Protein AF-A0A7X8XRN7-F1 (afdb_monomer_lite)

pLDDT: mean 72.35, std 16.54, range [42.22, 96.31]

Secondary structure (DSSP, 8-state):
--HHHHHHHHHHHHHHHHHHHHHHHHHHHHHHHHHHHHHHHHHHHHHHHHHHHHHHHHHHHTTTPPSEEEEEETHHHHHHHGGGTPPTT--SB-TTS-EEEEEEEE-SS-EEEEEEEES----HHHHHHHHHHH-TTEEEE-TTSEEEETTS-EEEGGGGTPPP-TT-EEEE----TT---------S-GGGG--SS----TT----S-S----SS---SSEEEEEEEE----SS----B--SEEEEEEEEE--TTS---EEE-SSEEEEEEEEEEEEEE-SSSEEEEEEEEEEEEEEE-TTTEEEEEEEEEEE-S-B-

Sequence (319 aa):
MQSESRGNFLLQALLAVALVMIFMPFLAQKLSSRKNDYSLNAIAQQTNSAVRAAREFIRVSKDNLAYGQQNIAGEDFSDLLEPFGLPLGFIPQTIIGQKISLLTVKNESEILSLIILHNGDLSEVKRRELISRIGPNAATSDKDGVLQGVGGWNKNLKDYGIKPDISAIYVLVSTNDDFSELVRRKTNDPDRSKFYTDLNMGNFSIKNITSLVSKNADLNNGNFNTLSIVGSSDNRRFKNKINYLTSDRAVFQSNNGDNPLNIYRGNLKTNSLSGRYLFKYGLPGYVYVNTALINSLSMSVGRTGFYGMYDWNVHSDVI

Foldseek 3Di:
DPVVVVVVVVVVVVVVVVVCVVCVVVVVVVVVVVVLVVQLLQVLVLVLLLLQLVLQLCLVCVVVDDAAKDKQWFPRSCVSSVVSRRDPPRGQAGPQGWGWIWIWHDDPPDIWIKIKTDDGPDDPVSVVVSLVSNHQQKFAQDPQQWTQGNVRDIDRVVVRVHDHDRRMIIGTNDNDPPDDDPDPDPDPDPVSNDDPDDPDPPPDDDPDDPDDDDPDDDDPEDEEQEDEDEDDDPPDADEDADADYEYQEYEYAYPVLPHEDEHADHEAAYAEYEGAEYEYHYAAYEYHYAEYDYAEYEYDPDRYYYHYHDYYDHNDDYD

Radius of gyration: 32.82 Å; chains: 1; bounding box: 71×85×70 Å

Structure (mmCIF, N/CA/C/O backbone):
data_AF-A0A7X8XRN7-F1
#
_entry.id   AF-A0A7X8XRN7-F1
#
loop_
_atom_site.group_PDB
_atom_site.id
_atom_site.type_symbol
_atom_site.label_atom_id
_atom_site.label_alt_id
_atom_site.label_comp_id
_atom_site.label_asym_id
_atom_site.label_entity_id
_atom_site.label_seq_id
_atom_site.pdbx_PDB_ins_code
_atom_site.Cartn_x
_atom_site.Cartn_y
_atom_site.Cartn_z
_atom_site.occupancy
_atom_site.B_iso_or_equiv
_atom_site.auth_seq_id
_atom_site.auth_comp_id
_atom_site.auth_asym_id
_atom_site.auth_atom_id
_atom_site.pdbx_PDB_model_num
ATOM 1 N N . MET A 1 1 ? 52.893 13.375 -47.084 1.00 47.47 1 MET A N 1
ATOM 2 C CA . MET A 1 1 ? 52.239 12.331 -46.258 1.00 47.47 1 MET A CA 1
ATOM 3 C C . MET A 1 1 ? 51.767 12.789 -44.864 1.00 47.47 1 MET A C 1
ATOM 5 O O . MET A 1 1 ? 51.186 11.978 -44.164 1.00 47.47 1 MET A O 1
ATOM 9 N N . GLN A 1 2 ? 51.922 14.059 -44.442 1.00 48.88 2 GLN A N 1
ATOM 10 C CA . GLN A 1 2 ? 51.396 14.539 -43.140 1.00 48.88 2 GLN A CA 1
ATOM 11 C C . GLN A 1 2 ? 50.036 15.277 -43.203 1.00 48.88 2 GLN A C 1
ATOM 13 O O . GLN A 1 2 ? 49.450 15.530 -42.153 1.00 48.88 2 GLN A O 1
ATOM 18 N N . SER A 1 3 ? 49.505 15.627 -44.385 1.00 51.34 3 SER A N 1
ATOM 19 C CA . SER A 1 3 ? 48.206 16.326 -44.489 1.00 51.34 3 SER A CA 1
ATOM 20 C C . SER A 1 3 ? 46.997 15.381 -44.564 1.00 51.34 3 SER A C 1
ATOM 22 O O . SER A 1 3 ? 45.941 15.722 -44.037 1.00 51.34 3 SER A O 1
ATOM 24 N N . GLU A 1 4 ? 47.146 14.175 -45.124 1.00 53.38 4 GLU A N 1
ATOM 25 C CA . GLU A 1 4 ? 46.052 13.193 -45.236 1.00 53.38 4 GLU A CA 1
ATOM 26 C C . GLU A 1 4 ? 45.596 12.640 -43.876 1.00 53.38 4 GLU A C 1
ATOM 28 O O . GLU A 1 4 ? 44.398 12.460 -43.658 1.00 53.38 4 GLU A O 1
ATOM 33 N N . SER A 1 5 ? 46.511 12.445 -42.914 1.00 53.47 5 SER A N 1
ATOM 34 C CA . SER A 1 5 ? 46.119 11.965 -41.577 1.00 53.47 5 SER A CA 1
ATOM 35 C C . SER A 1 5 ? 45.404 13.040 -40.748 1.00 53.47 5 SER A C 1
ATOM 37 O O . SER A 1 5 ? 44.503 12.720 -39.974 1.00 53.47 5 SER A O 1
ATOM 39 N N . ARG A 1 6 ? 45.731 14.325 -40.961 1.00 55.66 6 ARG A N 1
ATOM 40 C CA . ARG A 1 6 ? 45.053 15.461 -40.312 1.00 55.66 6 ARG A CA 1
ATOM 41 C C . ARG A 1 6 ? 43.636 15.675 -40.852 1.00 55.66 6 ARG A C 1
ATOM 43 O O . ARG A 1 6 ? 42.739 15.960 -40.064 1.00 55.66 6 ARG A O 1
ATOM 50 N N . GLY A 1 7 ? 43.422 15.496 -42.159 1.00 60.34 7 GLY A N 1
ATOM 51 C CA . GLY A 1 7 ? 42.093 15.590 -42.780 1.00 60.34 7 GLY A CA 1
ATOM 52 C C . GLY A 1 7 ? 41.137 14.488 -42.316 1.00 60.34 7 GLY A C 1
ATOM 53 O O . GLY A 1 7 ? 39.987 14.768 -41.986 1.00 60.34 7 GLY A O 1
ATOM 54 N N . ASN A 1 8 ? 41.632 13.251 -42.199 1.00 72.44 8 ASN A N 1
ATOM 55 C CA . ASN A 1 8 ? 40.834 12.126 -41.706 1.00 72.44 8 ASN A CA 1
ATOM 56 C C . ASN A 1 8 ? 40.520 12.261 -40.203 1.00 72.44 8 ASN A C 1
ATOM 58 O O . ASN A 1 8 ? 39.399 11.998 -39.780 1.00 72.44 8 ASN A O 1
ATOM 62 N N . PHE A 1 9 ? 41.470 12.758 -39.402 1.00 75.19 9 PHE A N 1
ATOM 63 C CA . PHE A 1 9 ? 41.238 13.025 -37.979 1.00 75.19 9 PHE A CA 1
ATOM 64 C C . PHE A 1 9 ? 40.189 14.124 -37.750 1.00 75.19 9 PHE A C 1
ATOM 66 O O . PHE A 1 9 ? 39.299 13.960 -36.919 1.00 75.19 9 PHE A O 1
ATOM 73 N N . LEU A 1 10 ? 40.245 15.222 -38.515 1.00 77.56 10 LEU A N 1
ATOM 74 C CA . LEU A 1 10 ? 39.265 16.307 -38.405 1.00 77.56 10 LEU A CA 1
ATOM 75 C C . LEU A 1 10 ? 37.858 15.844 -38.815 1.00 77.56 10 LEU A C 1
ATOM 77 O O . LEU A 1 10 ? 36.881 16.173 -38.145 1.00 77.56 10 LEU A O 1
ATOM 81 N N . LEU A 1 11 ? 37.758 15.046 -39.884 1.00 81.75 11 LEU A N 1
ATOM 82 C CA . LEU A 1 11 ? 36.489 14.492 -40.357 1.00 81.75 11 LEU A CA 1
ATOM 83 C C . LEU A 1 11 ? 35.891 13.502 -39.346 1.00 81.75 11 LEU A C 1
ATOM 85 O O . LEU A 1 11 ? 34.696 13.559 -39.063 1.00 81.75 11 LEU A O 1
ATOM 89 N N . GLN A 1 12 ? 36.719 12.638 -38.755 1.00 79.75 12 GLN A N 1
ATOM 90 C CA . GLN A 1 12 ? 36.297 11.712 -37.701 1.00 79.75 12 GLN A CA 1
ATOM 91 C C . GLN A 1 12 ? 35.866 12.449 -36.428 1.00 79.75 12 GLN A C 1
ATOM 93 O O . GLN A 1 12 ? 34.859 12.078 -35.826 1.00 79.75 12 GLN A O 1
ATOM 98 N N . ALA A 1 13 ? 36.567 13.520 -36.044 1.00 81.44 13 ALA A N 1
ATOM 99 C CA . ALA A 1 13 ? 36.190 14.350 -34.902 1.00 81.44 13 ALA A CA 1
ATOM 100 C C . ALA A 1 13 ? 34.857 15.081 -35.140 1.00 81.44 13 ALA A C 1
ATOM 102 O O . ALA A 1 13 ? 33.992 15.079 -34.265 1.00 81.44 13 ALA A O 1
ATOM 103 N N . LEU A 1 14 ? 34.649 15.647 -36.334 1.00 84.12 14 LEU A N 1
ATOM 104 C CA . LEU A 1 14 ? 33.382 16.283 -36.716 1.00 84.12 14 LEU A CA 1
ATOM 105 C C . LEU A 1 14 ? 32.224 15.281 -36.751 1.00 84.12 14 LEU A C 1
ATOM 107 O O . LEU A 1 14 ? 31.146 15.578 -36.237 1.00 84.12 14 LEU A O 1
ATOM 111 N N . LEU A 1 15 ? 32.453 14.082 -37.291 1.00 85.88 15 LEU A N 1
ATOM 112 C CA . LEU A 1 15 ? 31.460 13.012 -37.295 1.00 85.88 15 LEU A CA 1
ATOM 113 C C . LEU A 1 15 ? 31.119 12.562 -35.867 1.00 85.88 15 LEU A C 1
ATOM 115 O O . LEU A 1 15 ? 29.944 12.412 -35.541 1.00 85.88 15 LEU A O 1
ATOM 119 N N . ALA A 1 16 ? 32.117 12.403 -34.995 1.00 84.38 16 ALA A N 1
ATOM 120 C CA . ALA A 1 16 ? 31.901 12.051 -33.594 1.00 84.38 16 ALA A CA 1
ATOM 121 C C . ALA A 1 16 ? 31.084 13.124 -32.855 1.00 84.38 16 ALA A C 1
ATOM 123 O O . ALA A 1 16 ? 30.137 12.791 -32.147 1.00 84.38 16 ALA A O 1
ATOM 124 N N . VAL A 1 17 ? 31.389 14.408 -33.064 1.00 84.44 17 VAL A N 1
ATOM 125 C CA . VAL A 1 17 ? 30.635 15.524 -32.472 1.00 84.44 17 VAL A CA 1
ATOM 126 C C . VAL A 1 17 ? 29.199 15.578 -33.007 1.00 84.44 17 VAL A C 1
ATOM 128 O O . VAL A 1 17 ? 28.267 15.759 -32.222 1.00 84.44 17 VAL A O 1
ATOM 131 N N . ALA A 1 18 ? 28.992 15.359 -34.309 1.00 85.25 18 ALA A N 1
ATOM 132 C CA . ALA A 1 18 ? 27.658 15.292 -34.905 1.00 85.25 18 ALA A CA 1
ATOM 133 C C . ALA A 1 18 ? 26.838 14.123 -34.335 1.00 85.25 18 ALA A C 1
ATOM 135 O O . ALA A 1 18 ? 25.685 14.309 -33.949 1.00 85.25 18 ALA A O 1
ATOM 136 N N . LEU A 1 19 ? 27.443 12.938 -34.200 1.00 82.94 19 LEU A N 1
ATOM 137 C CA . LEU A 1 19 ? 26.798 11.779 -33.578 1.00 82.94 19 LEU A CA 1
ATOM 138 C C . LEU A 1 19 ? 26.459 12.058 -32.108 1.00 82.94 19 LEU A C 1
ATOM 140 O O . LEU A 1 19 ? 25.337 11.791 -31.682 1.00 82.94 19 LEU A O 1
ATOM 144 N N . VAL A 1 20 ? 27.370 12.657 -31.335 1.00 84.31 20 VAL A N 1
ATOM 145 C CA . VAL A 1 20 ? 27.099 13.039 -29.939 1.00 84.31 20 VAL A CA 1
ATOM 146 C C . VAL A 1 20 ? 25.934 14.024 -29.855 1.00 84.31 20 VAL A C 1
ATOM 148 O O . VAL A 1 20 ? 25.046 13.814 -29.033 1.00 84.31 20 VAL A O 1
ATOM 151 N N . MET A 1 21 ? 25.876 15.046 -30.715 1.00 83.56 21 MET A N 1
ATOM 152 C CA . MET A 1 21 ? 24.761 16.003 -30.733 1.00 83.56 21 MET A CA 1
ATOM 153 C C . MET A 1 21 ? 23.424 15.359 -31.120 1.00 83.56 21 MET A C 1
ATOM 155 O O . MET A 1 21 ? 22.393 15.736 -30.567 1.00 83.56 21 MET A O 1
ATOM 159 N N . ILE A 1 22 ? 23.432 14.367 -32.013 1.00 87.25 22 ILE A N 1
ATOM 160 C CA . ILE A 1 22 ? 22.222 13.631 -32.405 1.00 87.25 22 ILE A CA 1
ATOM 161 C C . ILE A 1 22 ? 21.753 12.699 -31.279 1.00 87.25 22 ILE A C 1
ATOM 163 O O . ILE A 1 22 ? 20.557 12.633 -31.007 1.00 87.25 22 ILE A O 1
ATOM 167 N N . PHE A 1 23 ? 22.662 11.990 -30.599 1.00 81.25 23 PHE A N 1
ATOM 168 C CA . PHE A 1 23 ? 22.302 10.960 -29.613 1.00 81.25 23 PHE A CA 1
ATOM 169 C C . PHE A 1 23 ? 22.142 11.474 -28.173 1.00 81.25 23 PHE A C 1
ATOM 171 O O . PHE A 1 23 ? 21.385 10.878 -27.400 1.00 81.25 23 PHE A O 1
ATOM 178 N N . MET A 1 24 ? 22.801 12.577 -27.799 1.00 80.62 24 MET A N 1
ATOM 179 C CA . MET A 1 24 ? 22.703 13.183 -26.460 1.00 80.62 24 MET A CA 1
ATOM 180 C C . MET A 1 24 ? 21.259 13.483 -26.031 1.00 80.62 24 MET A C 1
ATOM 182 O O . MET A 1 24 ? 20.909 13.093 -24.918 1.00 80.62 24 MET A O 1
ATOM 186 N N . PRO A 1 25 ? 20.389 14.099 -26.858 1.00 80.69 25 PRO A N 1
ATOM 187 C CA . PRO A 1 25 ? 19.003 14.373 -26.474 1.00 80.69 25 PRO A CA 1
ATOM 188 C C . PRO A 1 25 ? 18.222 13.104 -26.116 1.00 80.69 25 PRO A C 1
ATOM 190 O O . PRO A 1 25 ? 17.526 13.077 -25.102 1.00 80.69 25 PRO A O 1
ATOM 193 N N . PHE A 1 26 ? 18.388 12.022 -26.883 1.00 79.06 26 PHE A N 1
ATOM 194 C CA . PHE A 1 26 ? 17.720 10.743 -26.616 1.00 79.06 26 PHE A CA 1
ATOM 195 C C . PHE A 1 26 ? 18.241 10.078 -25.338 1.00 79.06 26 PHE A C 1
ATOM 197 O O . PHE A 1 26 ? 17.458 9.566 -24.532 1.00 79.06 26 PHE A O 1
ATOM 204 N N . LEU A 1 27 ? 19.559 10.107 -25.116 1.00 74.19 27 LEU A N 1
ATOM 205 C CA . LEU A 1 27 ? 20.167 9.593 -23.888 1.00 74.19 27 LEU A CA 1
ATOM 206 C C . LEU A 1 27 ? 19.738 10.415 -22.667 1.00 74.19 27 LEU A C 1
ATOM 208 O O . LEU A 1 27 ? 19.352 9.836 -21.652 1.00 74.19 27 LEU A O 1
ATOM 212 N N . ALA A 1 28 ? 19.724 11.743 -22.776 1.00 73.62 28 ALA A N 1
ATOM 213 C CA . ALA A 1 28 ? 19.287 12.647 -21.718 1.00 73.62 28 ALA A CA 1
ATOM 214 C C . ALA A 1 28 ? 17.804 12.441 -21.369 1.00 73.62 28 ALA A C 1
ATOM 216 O O . ALA A 1 28 ? 17.462 12.334 -20.190 1.00 73.62 28 ALA A O 1
ATOM 217 N N . GLN A 1 29 ? 16.928 12.294 -22.368 1.00 70.38 29 GLN A N 1
ATOM 218 C CA . GLN A 1 29 ? 15.509 11.977 -22.158 1.00 70.38 29 GLN A CA 1
ATOM 219 C C . GLN A 1 29 ? 15.319 10.617 -21.468 1.00 70.38 29 GLN A C 1
ATOM 221 O O . GLN A 1 29 ? 14.534 10.493 -20.521 1.00 70.38 29 GLN A O 1
ATOM 226 N N . LYS A 1 30 ? 16.071 9.593 -21.886 1.00 71.25 30 LYS A N 1
ATOM 227 C CA . LYS A 1 30 ? 16.006 8.251 -21.288 1.00 71.25 30 LYS A CA 1
ATOM 228 C C . LYS A 1 30 ? 16.549 8.210 -19.855 1.00 71.25 30 LYS A C 1
ATOM 230 O O . LYS A 1 30 ? 16.018 7.494 -19.010 1.00 71.25 30 LYS A O 1
ATOM 235 N N . LEU A 1 31 ? 17.599 8.971 -19.561 1.00 69.25 31 LEU A N 1
ATOM 236 C CA . LEU A 1 31 ? 18.138 9.096 -18.204 1.00 69.25 31 LEU A CA 1
ATOM 237 C C . LEU A 1 31 ? 17.194 9.897 -17.299 1.00 69.25 31 LEU A C 1
ATOM 239 O O . LEU A 1 31 ? 16.977 9.511 -16.15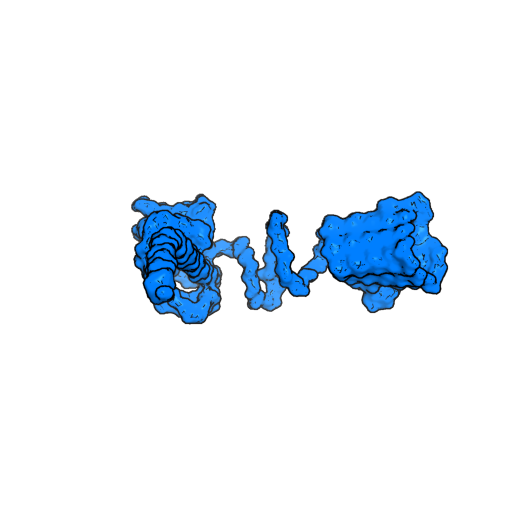2 1.00 69.25 31 LEU A O 1
ATOM 243 N N . SER A 1 32 ? 16.588 10.964 -17.825 1.00 71.81 32 SER A N 1
ATOM 244 C CA . SER A 1 32 ? 15.616 11.789 -17.100 1.00 71.81 32 SER A CA 1
ATOM 245 C C . SER A 1 32 ? 14.349 11.007 -16.739 1.00 71.81 32 SER A C 1
ATOM 247 O O . SER A 1 32 ? 13.937 11.011 -15.579 1.00 71.81 32 SER A O 1
ATOM 249 N N . SER A 1 33 ? 13.774 10.257 -17.687 1.00 71.88 33 SER A N 1
ATOM 250 C CA . SER A 1 33 ? 12.621 9.375 -17.424 1.00 71.88 33 SER A CA 1
ATOM 251 C C . SER A 1 33 ? 12.935 8.321 -16.362 1.00 71.88 33 SER A C 1
ATOM 253 O O . SER A 1 33 ? 12.216 8.232 -15.372 1.00 71.88 33 SER A O 1
ATOM 255 N N . ARG A 1 34 ? 14.073 7.620 -16.471 1.00 71.81 34 ARG A N 1
ATOM 256 C CA . ARG A 1 34 ? 14.513 6.649 -15.451 1.00 71.81 34 ARG A CA 1
ATOM 257 C C . ARG A 1 34 ? 14.687 7.264 -14.064 1.00 71.81 34 ARG A C 1
ATOM 259 O O . ARG A 1 34 ? 14.294 6.653 -13.073 1.00 71.81 34 ARG A O 1
ATOM 266 N N . LYS A 1 35 ? 15.279 8.460 -13.978 1.00 75.94 35 LYS A N 1
ATOM 267 C CA . LYS A 1 35 ? 15.449 9.172 -12.703 1.00 75.94 35 LYS A CA 1
ATOM 268 C C . LYS A 1 35 ? 14.092 9.529 -12.091 1.00 75.94 35 LYS A C 1
ATOM 270 O O . LYS A 1 35 ? 13.900 9.333 -10.892 1.00 75.94 35 LYS A O 1
ATOM 275 N N . ASN A 1 36 ? 13.153 10.004 -12.908 1.00 79.62 36 ASN A N 1
ATOM 276 C CA . ASN A 1 36 ? 11.795 10.310 -12.463 1.00 79.62 36 ASN A CA 1
ATOM 277 C C . ASN A 1 36 ? 11.069 9.042 -11.984 1.00 79.62 36 ASN A C 1
ATOM 279 O O . ASN A 1 36 ? 10.530 9.039 -10.880 1.00 79.62 36 ASN A O 1
ATOM 283 N N . ASP A 1 37 ? 11.140 7.942 -12.731 1.00 81.50 37 ASP A N 1
ATOM 284 C CA . ASP A 1 37 ? 10.529 6.668 -12.339 1.00 81.50 37 ASP A CA 1
ATOM 285 C C . ASP A 1 37 ? 11.078 6.131 -11.022 1.00 81.50 37 ASP A C 1
ATOM 287 O O . ASP A 1 37 ? 10.315 5.675 -10.168 1.00 81.50 37 ASP A O 1
ATOM 291 N N . TYR A 1 38 ? 12.398 6.199 -10.848 1.00 83.19 38 TYR A N 1
ATOM 292 C CA . TYR A 1 38 ? 13.047 5.819 -9.601 1.00 83.19 38 TYR A CA 1
ATOM 293 C C . TYR A 1 38 ? 12.552 6.689 -8.445 1.00 83.19 38 TYR A C 1
ATOM 295 O O . TYR A 1 38 ? 12.204 6.162 -7.390 1.00 83.19 38 TYR A O 1
ATOM 303 N N . SER A 1 39 ? 12.457 8.008 -8.657 1.00 87.38 39 SER A N 1
ATOM 304 C CA . SER A 1 39 ? 12.001 8.934 -7.620 1.00 87.38 39 SER A CA 1
ATOM 305 C C . SER A 1 39 ? 10.575 8.638 -7.157 1.00 87.38 39 SER A C 1
ATOM 307 O O . SER A 1 39 ? 10.343 8.497 -5.961 1.00 87.38 39 SER A O 1
ATOM 309 N N . LEU A 1 40 ? 9.637 8.449 -8.088 1.00 87.50 40 LEU A N 1
ATOM 310 C CA . LEU A 1 40 ? 8.242 8.152 -7.764 1.00 87.50 40 LEU A CA 1
ATOM 311 C C . LEU A 1 40 ? 8.095 6.790 -7.074 1.00 87.50 40 LEU A C 1
ATOM 313 O O . LEU A 1 40 ? 7.322 6.667 -6.127 1.00 87.50 40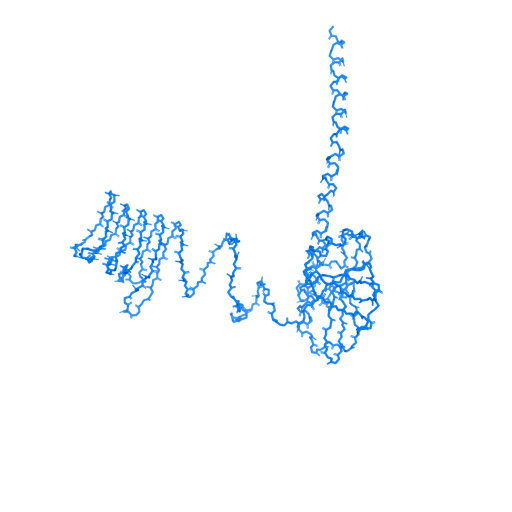 LEU A O 1
ATOM 317 N N . ASN A 1 41 ? 8.867 5.782 -7.494 1.00 87.62 41 ASN A N 1
ATOM 318 C CA . ASN A 1 41 ? 8.874 4.476 -6.830 1.00 87.62 41 ASN A CA 1
ATOM 319 C C . ASN A 1 41 ? 9.431 4.550 -5.406 1.00 87.62 41 ASN A C 1
ATOM 321 O O . ASN A 1 41 ? 8.859 3.942 -4.504 1.00 87.62 41 ASN A O 1
ATOM 325 N N . ALA A 1 42 ? 10.509 5.305 -5.191 1.00 87.75 42 ALA A N 1
ATOM 326 C CA . ALA A 1 42 ? 11.077 5.502 -3.862 1.00 87.75 42 ALA A CA 1
ATOM 327 C C . ALA A 1 42 ? 10.076 6.201 -2.928 1.00 87.75 42 ALA A C 1
ATOM 329 O O . ALA A 1 42 ? 9.868 5.746 -1.805 1.00 87.75 42 ALA A O 1
ATOM 330 N N . ILE A 1 43 ? 9.388 7.240 -3.418 1.00 92.44 43 ILE A N 1
ATOM 331 C CA . ILE A 1 43 ? 8.346 7.945 -2.656 1.00 92.44 43 ILE A CA 1
ATOM 332 C C . ILE A 1 43 ? 7.192 6.998 -2.314 1.00 92.44 43 ILE A C 1
ATOM 334 O O . ILE A 1 43 ? 6.753 6.956 -1.164 1.00 92.44 43 ILE A O 1
ATOM 338 N N . ALA A 1 44 ? 6.719 6.202 -3.277 1.00 91.06 44 ALA A N 1
ATOM 339 C CA . ALA A 1 44 ? 5.650 5.237 -3.040 1.00 91.06 44 ALA A CA 1
ATOM 340 C C . ALA A 1 44 ? 6.049 4.174 -2.000 1.00 91.06 44 ALA A C 1
ATOM 342 O O . ALA A 1 44 ? 5.268 3.868 -1.102 1.00 91.06 44 ALA A O 1
ATOM 343 N N . GLN A 1 45 ? 7.276 3.646 -2.064 1.00 90.00 45 GLN A N 1
ATOM 344 C CA . GLN A 1 45 ? 7.789 2.680 -1.085 1.00 90.00 45 GLN A CA 1
ATOM 345 C C . GLN A 1 45 ? 7.942 3.285 0.317 1.00 90.00 45 GLN A C 1
ATOM 347 O O . GLN A 1 45 ? 7.545 2.656 1.303 1.00 90.00 45 GLN A O 1
ATOM 352 N N . GLN A 1 46 ? 8.470 4.508 0.411 1.00 92.19 46 GLN A N 1
ATOM 353 C CA . GLN A 1 46 ? 8.594 5.240 1.673 1.00 92.19 46 GLN A CA 1
ATOM 354 C C . GLN A 1 46 ? 7.212 5.487 2.293 1.00 92.19 46 GLN A C 1
ATOM 356 O O . GLN A 1 46 ? 6.992 5.185 3.465 1.00 92.19 46 GLN A O 1
ATOM 361 N N . THR A 1 47 ? 6.254 5.936 1.478 1.00 93.62 47 THR A N 1
ATOM 362 C CA . THR A 1 47 ? 4.863 6.174 1.891 1.00 93.62 47 THR A CA 1
ATOM 363 C C . THR A 1 47 ? 4.196 4.883 2.357 1.00 93.62 47 THR A C 1
ATOM 365 O O . THR A 1 47 ? 3.582 4.856 3.416 1.00 93.62 47 THR A O 1
ATOM 368 N N . ASN A 1 48 ? 4.363 3.781 1.625 1.00 90.31 48 ASN A N 1
ATOM 369 C CA . ASN A 1 48 ? 3.793 2.490 2.009 1.00 90.31 48 ASN A CA 1
ATOM 370 C C . ASN A 1 48 ? 4.393 1.941 3.311 1.00 90.31 48 ASN A C 1
ATOM 372 O O . ASN A 1 48 ? 3.682 1.303 4.085 1.00 90.31 48 ASN A O 1
ATOM 376 N N . SER A 1 49 ? 5.669 2.215 3.585 1.00 89.75 49 SER A N 1
ATOM 377 C CA . SER A 1 49 ? 6.297 1.859 4.866 1.00 89.75 49 SER A CA 1
ATOM 378 C C . SER A 1 49 ? 5.676 2.648 6.023 1.00 89.75 49 SER A C 1
ATOM 380 O O . SER A 1 49 ? 5.283 2.055 7.026 1.00 89.75 49 SER A O 1
ATOM 382 N N . ALA A 1 50 ? 5.487 3.959 5.839 1.00 92.69 50 ALA A N 1
ATOM 383 C CA . ALA A 1 50 ? 4.776 4.823 6.782 1.00 92.69 50 ALA A CA 1
ATOM 384 C C . ALA A 1 50 ? 3.325 4.372 7.024 1.00 92.69 50 ALA A C 1
ATOM 386 O O . ALA A 1 50 ? 2.898 4.256 8.169 1.00 92.69 50 ALA A O 1
ATOM 387 N N . VAL A 1 51 ? 2.575 4.057 5.963 1.00 92.38 51 VAL A N 1
ATOM 388 C CA . VAL A 1 51 ? 1.181 3.583 6.054 1.00 92.38 51 VAL A CA 1
ATOM 389 C C . VAL A 1 51 ? 1.082 2.271 6.831 1.00 92.38 51 VAL A C 1
ATOM 391 O O . VAL A 1 51 ? 0.149 2.098 7.613 1.00 92.38 51 VAL A O 1
ATOM 394 N N . ARG A 1 52 ? 2.029 1.344 6.641 1.00 88.06 52 ARG A N 1
ATOM 395 C CA . ARG A 1 52 ? 2.058 0.072 7.381 1.00 88.06 52 ARG A CA 1
ATOM 396 C C . ARG A 1 52 ? 2.299 0.284 8.872 1.00 88.06 52 ARG A C 1
ATOM 398 O O . ARG A 1 52 ? 1.553 -0.272 9.673 1.00 88.06 52 ARG A O 1
ATOM 405 N N . ALA A 1 53 ? 3.283 1.107 9.233 1.00 88.62 53 ALA A N 1
ATOM 406 C CA . ALA A 1 53 ? 3.566 1.420 10.632 1.00 88.62 53 ALA A CA 1
ATOM 407 C C . ALA A 1 53 ? 2.396 2.172 11.290 1.00 88.62 53 ALA A C 1
ATOM 409 O O . ALA A 1 53 ? 1.947 1.805 12.373 1.00 88.62 53 ALA A O 1
ATOM 410 N N . ALA A 1 54 ? 1.826 3.159 10.590 1.00 91.31 54 ALA A N 1
ATOM 411 C CA . ALA A 1 54 ? 0.651 3.890 11.054 1.00 91.31 54 ALA A CA 1
ATOM 412 C C . ALA A 1 54 ? -0.561 2.974 11.246 1.00 91.31 54 ALA A C 1
ATOM 414 O O . ALA A 1 54 ? -1.273 3.104 12.236 1.00 91.31 54 ALA A O 1
ATOM 415 N N . ARG A 1 55 ? -0.787 2.011 10.344 1.00 88.00 55 ARG A N 1
ATOM 416 C CA . ARG A 1 55 ? -1.866 1.030 10.508 1.00 88.00 55 ARG A CA 1
ATOM 417 C C . ARG A 1 55 ? -1.709 0.245 11.801 1.00 88.00 55 ARG A C 1
ATOM 419 O O . ARG A 1 55 ? -2.678 0.088 12.535 1.00 88.00 55 ARG A O 1
ATOM 426 N N . GLU A 1 56 ? -0.506 -0.244 12.070 1.00 85.19 56 GLU A N 1
ATOM 427 C CA . GLU A 1 56 ? -0.242 -1.017 13.278 1.00 85.19 56 GLU A CA 1
ATOM 428 C C . GLU A 1 56 ? -0.416 -0.167 14.544 1.00 85.19 56 GLU A C 1
ATOM 430 O O . GLU A 1 56 ? -1.076 -0.606 15.486 1.00 85.19 56 GLU A O 1
ATOM 435 N N . PHE A 1 57 ? 0.074 1.075 14.528 1.00 89.00 57 PHE A N 1
ATOM 436 C CA . PHE A 1 57 ? -0.151 2.038 15.604 1.00 89.00 57 PHE A CA 1
ATOM 437 C C . PHE A 1 57 ? -1.644 2.259 15.883 1.00 89.00 57 PHE A C 1
ATOM 439 O O . PHE A 1 57 ? -2.079 2.124 17.029 1.00 89.00 57 PHE A O 1
ATOM 446 N N . ILE A 1 58 ? -2.441 2.552 14.849 1.00 89.62 58 ILE A N 1
ATOM 447 C CA . ILE A 1 58 ? -3.881 2.803 15.000 1.00 89.62 58 ILE A CA 1
ATOM 448 C C . ILE A 1 58 ? -4.607 1.545 15.470 1.00 89.62 58 ILE A C 1
ATOM 450 O O . ILE A 1 58 ? -5.478 1.633 16.330 1.00 89.62 58 ILE A O 1
ATOM 454 N N . ARG A 1 59 ? -4.214 0.367 14.981 1.00 85.25 59 ARG A N 1
ATOM 455 C CA . ARG A 1 59 ? -4.793 -0.912 15.406 1.00 85.25 59 ARG A CA 1
ATOM 456 C C . ARG A 1 59 ? -4.599 -1.167 16.900 1.00 85.25 59 ARG A C 1
ATOM 458 O O . ARG A 1 59 ? -5.549 -1.558 17.573 1.00 85.25 59 ARG A O 1
ATOM 465 N N . VAL A 1 60 ? -3.387 -0.948 17.412 1.00 84.38 60 VAL A N 1
ATOM 466 C CA . VAL A 1 60 ? -3.059 -1.156 18.834 1.00 84.38 60 VAL A CA 1
ATOM 467 C C . VAL A 1 60 ? -3.645 -0.049 19.711 1.00 84.38 60 VAL A C 1
ATOM 469 O O . VAL A 1 60 ? -4.040 -0.305 20.846 1.00 84.38 60 VAL A O 1
ATOM 472 N N . SER A 1 61 ? -3.730 1.172 19.187 1.00 84.75 61 SER A N 1
ATOM 473 C CA . SER A 1 61 ? -4.084 2.356 19.975 1.00 84.75 61 SER A CA 1
ATOM 474 C C . SER A 1 61 ? -5.546 2.779 19.838 1.00 84.75 61 SER A C 1
ATOM 476 O O . SER A 1 61 ? -5.936 3.738 20.496 1.00 84.75 61 SER A O 1
ATOM 478 N N . LYS A 1 62 ? -6.368 2.094 19.026 1.00 81.50 62 LYS A N 1
ATOM 479 C CA . LYS A 1 62 ? -7.737 2.523 18.665 1.00 81.50 62 LYS A CA 1
ATOM 480 C C . LYS A 1 62 ? -8.591 2.962 19.857 1.00 81.50 62 LYS A C 1
ATOM 482 O O . LYS A 1 62 ? -9.238 4.012 19.807 1.00 81.50 62 LYS A O 1
ATOM 487 N N . ASP A 1 63 ? -8.526 2.214 20.953 1.00 82.31 63 ASP A N 1
ATOM 488 C CA . ASP A 1 63 ? -9.320 2.475 22.155 1.00 82.31 63 ASP A CA 1
ATOM 489 C C . ASP A 1 63 ? -8.780 3.682 22.941 1.00 82.31 63 ASP A C 1
ATOM 491 O O . ASP A 1 63 ? -9.558 4.504 23.423 1.00 82.31 63 ASP A O 1
ATOM 495 N N . ASN A 1 64 ? -7.456 3.858 22.955 1.00 84.19 64 ASN A N 1
ATOM 496 C CA . ASN A 1 64 ? -6.741 4.885 23.721 1.00 84.19 64 ASN A CA 1
ATOM 497 C C . ASN A 1 64 ? -6.482 6.190 22.951 1.00 84.19 64 ASN A C 1
ATOM 499 O O . ASN A 1 64 ? -6.012 7.161 23.540 1.00 84.19 64 ASN A O 1
ATOM 503 N N . LEU A 1 65 ? -6.768 6.239 21.646 1.00 84.81 65 LEU A N 1
ATOM 504 C CA . LEU A 1 65 ? -6.695 7.481 20.876 1.00 84.81 65 LEU A CA 1
ATOM 505 C C . LEU A 1 65 ? -7.645 8.523 21.481 1.00 84.81 65 LEU A C 1
ATOM 507 O O . LEU A 1 65 ? -8.802 8.209 21.781 1.00 84.81 65 LEU A O 1
ATOM 511 N N . ALA A 1 66 ? -7.161 9.755 21.640 1.00 86.62 66 ALA A N 1
ATOM 512 C CA . ALA A 1 66 ? -7.980 10.857 22.132 1.00 86.62 66 ALA A CA 1
ATOM 513 C C . ALA A 1 66 ? -9.016 11.281 21.080 1.00 86.62 66 ALA A C 1
ATOM 515 O O . ALA A 1 66 ? -8.790 11.140 19.879 1.00 86.62 66 ALA A O 1
ATOM 516 N N . TYR A 1 67 ? -10.146 11.818 21.543 1.00 88.38 67 TYR A N 1
ATOM 517 C CA . TYR A 1 67 ? -11.156 12.407 20.666 1.00 88.38 67 TYR A CA 1
ATOM 518 C C . TYR A 1 67 ? -10.644 13.691 20.003 1.00 88.38 67 TYR A C 1
ATOM 520 O O . TYR A 1 67 ? -9.897 14.462 20.608 1.00 88.38 67 TYR A O 1
ATOM 528 N N . GLY A 1 68 ? -11.094 13.930 18.770 1.00 89.00 68 GLY A N 1
ATOM 529 C CA . GLY A 1 68 ? -10.721 15.092 17.967 1.00 89.00 68 GLY A CA 1
ATOM 530 C C . GLY A 1 68 ? -9.590 14.821 16.971 1.00 89.00 68 GLY A C 1
ATOM 531 O O . GLY A 1 68 ? -9.243 13.676 16.682 1.00 89.00 68 GLY A O 1
ATOM 532 N N . GLN A 1 69 ? -9.055 15.905 16.403 1.00 91.06 69 GLN A N 1
ATOM 533 C CA . GLN A 1 69 ? -8.030 15.872 15.361 1.00 91.06 69 GLN A CA 1
ATOM 534 C C . GLN A 1 69 ? -6.617 15.914 15.958 1.00 91.06 69 GLN A C 1
ATOM 536 O O . GLN A 1 69 ? -6.277 16.818 16.719 1.00 91.06 69 GLN A O 1
ATOM 541 N N . GLN A 1 70 ? -5.765 14.989 15.523 1.00 91.31 70 GLN A N 1
ATOM 542 C CA . GLN A 1 70 ? -4.340 14.944 15.836 1.00 91.31 70 GLN A CA 1
ATOM 543 C C . GLN A 1 70 ? -3.532 14.867 14.545 1.00 91.31 70 GLN A C 1
ATOM 545 O O . GLN A 1 70 ? -3.750 13.973 13.731 1.00 91.31 70 GLN A O 1
ATOM 550 N N . ASN A 1 71 ? -2.595 15.794 14.355 1.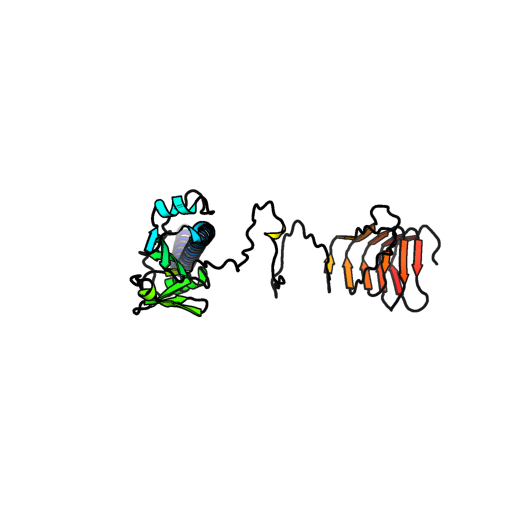00 92.25 71 ASN A N 1
ATOM 551 C CA . ASN A 1 71 ? -1.657 15.764 13.236 1.00 92.25 71 ASN A CA 1
ATOM 552 C C . ASN A 1 71 ? -0.239 15.591 13.777 1.00 92.25 71 ASN A C 1
ATOM 554 O O . ASN A 1 71 ? 0.256 16.465 14.484 1.00 92.25 71 ASN A O 1
ATOM 558 N N . ILE A 1 72 ? 0.390 14.474 13.434 1.00 93.00 72 ILE A N 1
ATOM 559 C CA . ILE A 1 72 ? 1.693 14.051 13.942 1.00 93.00 72 ILE A CA 1
ATOM 560 C C . ILE A 1 72 ? 2.676 14.124 12.778 1.00 93.00 72 ILE A C 1
ATOM 562 O O . ILE A 1 72 ? 2.477 13.471 11.751 1.00 93.00 72 ILE A O 1
ATOM 566 N N . ALA A 1 73 ? 3.704 14.958 12.897 1.00 93.56 73 ALA A N 1
ATOM 567 C CA . ALA A 1 73 ? 4.623 15.281 11.810 1.00 93.56 73 ALA A CA 1
ATOM 568 C C . ALA A 1 73 ? 6.053 15.444 12.336 1.00 93.56 73 ALA A C 1
ATOM 570 O O . ALA A 1 73 ? 6.253 15.695 13.518 1.00 93.56 73 ALA A O 1
ATOM 571 N N . GLY A 1 74 ? 7.044 15.377 11.444 1.00 90.81 74 GLY A N 1
ATOM 572 C CA . GLY A 1 74 ? 8.442 15.580 11.835 1.00 90.81 74 GLY A CA 1
ATOM 573 C C . GLY A 1 74 ? 8.955 14.468 12.753 1.00 90.81 74 GLY A C 1
ATOM 574 O O . GLY A 1 74 ? 8.571 13.316 12.587 1.00 90.81 74 GLY A O 1
ATOM 575 N N . GLU A 1 75 ? 9.830 14.803 13.696 1.00 90.25 75 GLU A N 1
ATOM 576 C CA . GLU A 1 75 ? 10.459 13.819 14.592 1.00 90.25 75 GLU A CA 1
ATOM 577 C C . GLU A 1 75 ? 9.416 13.024 15.392 1.00 90.25 75 GLU A C 1
ATOM 579 O O . GLU A 1 75 ? 9.478 11.798 15.395 1.00 90.25 75 GLU A O 1
ATOM 584 N N . ASP A 1 76 ? 8.357 13.684 15.882 1.00 92.38 76 ASP A N 1
ATOM 585 C CA . ASP A 1 76 ? 7.238 13.032 16.580 1.00 92.38 76 ASP A CA 1
ATOM 586 C C . ASP A 1 76 ? 6.574 11.921 15.749 1.00 92.38 76 ASP A C 1
ATOM 588 O O . ASP A 1 76 ? 6.082 10.934 16.293 1.00 92.38 76 ASP A O 1
ATOM 592 N N . PHE A 1 77 ? 6.537 12.063 14.418 1.00 94.06 77 PHE A N 1
ATOM 593 C CA . PHE A 1 77 ? 5.998 11.027 13.533 1.00 94.06 77 PHE A CA 1
ATOM 594 C C . PHE A 1 77 ? 6.894 9.790 13.513 1.00 94.06 77 PHE A C 1
ATOM 596 O O . PHE A 1 77 ? 6.393 8.665 13.573 1.00 94.06 77 PHE A O 1
ATOM 603 N N . SER A 1 78 ? 8.206 9.996 13.391 1.00 92.31 78 SER A N 1
ATOM 604 C CA . SER A 1 78 ? 9.164 8.895 13.331 1.00 92.31 78 SER A CA 1
ATOM 605 C C . SER A 1 78 ? 9.240 8.173 14.672 1.00 92.31 78 SER A C 1
ATOM 607 O O . SER A 1 78 ? 9.085 6.953 14.700 1.00 92.31 78 SER A O 1
ATOM 609 N N . ASP A 1 79 ? 9.355 8.923 15.767 1.00 91.12 79 ASP A N 1
ATOM 610 C CA . ASP A 1 79 ? 9.463 8.387 17.127 1.00 91.12 79 ASP A CA 1
ATOM 611 C C . ASP A 1 79 ? 8.213 7.597 17.529 1.00 91.12 79 ASP A C 1
ATOM 613 O O . ASP A 1 79 ? 8.304 6.524 18.130 1.00 91.12 79 ASP A O 1
ATOM 617 N N . LEU A 1 80 ? 7.027 8.087 17.151 1.00 91.44 80 LEU A N 1
ATOM 618 C CA . LEU A 1 80 ? 5.773 7.403 17.449 1.00 91.44 80 LEU A CA 1
ATOM 619 C C . LEU A 1 80 ? 5.633 6.077 16.697 1.00 91.44 80 LEU A C 1
ATOM 621 O O . LEU A 1 80 ? 5.086 5.122 17.246 1.00 91.44 80 LEU A O 1
ATOM 625 N N . LEU A 1 81 ? 6.063 6.021 15.433 1.00 91.56 81 LEU A N 1
ATOM 626 C CA . LEU A 1 81 ? 5.807 4.883 14.545 1.00 91.56 81 LEU A CA 1
ATOM 627 C C . LEU A 1 81 ? 6.959 3.870 14.481 1.00 91.56 81 LEU A C 1
ATOM 629 O O . LEU A 1 81 ? 6.740 2.743 14.024 1.00 91.56 81 LEU A O 1
ATOM 633 N N . GLU A 1 82 ? 8.157 4.217 14.953 1.00 87.19 82 GLU A N 1
ATOM 634 C CA . GLU A 1 82 ? 9.310 3.310 15.043 1.00 87.19 82 GLU A CA 1
ATOM 635 C C . GLU A 1 82 ? 8.988 1.998 15.789 1.00 87.19 82 GLU A C 1
ATOM 637 O O . GLU A 1 82 ? 9.222 0.926 15.215 1.00 87.19 82 GLU A O 1
ATOM 642 N N . PRO A 1 83 ? 8.332 2.011 16.972 1.00 87.25 83 PRO A N 1
ATOM 643 C CA . PRO A 1 83 ? 7.944 0.779 17.668 1.00 87.25 83 PRO A CA 1
ATOM 644 C C . PRO A 1 83 ? 6.971 -0.106 16.874 1.00 87.25 83 PRO A C 1
ATOM 646 O O . PRO A 1 83 ? 6.866 -1.305 17.131 1.00 87.25 83 PRO A O 1
ATOM 649 N N . PHE A 1 84 ? 6.269 0.473 15.897 1.00 84.00 84 PHE A N 1
ATOM 650 C CA . PHE A 1 84 ? 5.250 -0.186 15.080 1.00 84.00 84 PHE A CA 1
ATOM 651 C C . PHE A 1 84 ? 5.770 -0.612 13.698 1.00 84.00 84 PHE A C 1
ATOM 653 O O . PHE A 1 84 ? 4.991 -0.989 12.820 1.00 84.00 84 PHE A O 1
ATOM 660 N N . GLY A 1 85 ? 7.094 -0.611 13.509 1.00 80.94 85 GLY A N 1
ATOM 661 C CA . GLY A 1 85 ? 7.748 -1.157 12.320 1.00 80.94 85 GLY A CA 1
ATOM 662 C C . GLY A 1 85 ? 8.134 -0.122 11.267 1.00 80.94 85 GLY A C 1
ATOM 663 O O . GLY A 1 85 ? 8.418 -0.505 10.128 1.00 80.94 85 GLY A O 1
ATOM 664 N N . LEU A 1 86 ? 8.166 1.167 11.620 1.00 86.75 86 LEU A N 1
ATOM 665 C CA . LEU A 1 86 ? 8.821 2.168 10.782 1.00 86.75 86 LEU A CA 1
ATOM 666 C C . LEU A 1 86 ? 10.345 1.902 10.764 1.00 86.75 86 LEU A C 1
ATOM 668 O O . LEU A 1 86 ? 10.918 1.603 11.811 1.00 86.75 86 LEU A O 1
ATOM 672 N N . PRO A 1 87 ? 11.026 1.959 9.602 1.00 84.69 87 PRO A N 1
ATOM 673 C CA . PRO A 1 87 ? 12.467 1.718 9.535 1.00 84.69 87 PRO A CA 1
ATOM 674 C C . PRO A 1 87 ? 13.284 2.683 10.407 1.00 84.69 87 PRO A C 1
ATOM 676 O O . PRO A 1 87 ? 13.016 3.881 10.421 1.00 84.69 87 PRO A O 1
ATOM 679 N N . LEU A 1 88 ? 14.334 2.172 11.058 1.00 83.81 88 LEU A N 1
ATOM 680 C CA . LEU A 1 88 ? 15.281 2.999 11.813 1.00 83.81 88 LEU A CA 1
ATOM 681 C C . LEU A 1 88 ? 15.900 4.077 10.914 1.00 83.81 88 LEU A C 1
ATOM 683 O O . LEU A 1 88 ? 16.360 3.781 9.807 1.00 83.81 88 LEU A O 1
ATOM 687 N N . GLY A 1 89 ? 15.922 5.320 11.399 1.00 83.69 89 GLY A N 1
ATOM 688 C CA . GLY A 1 89 ? 16.412 6.471 10.635 1.00 83.69 89 GLY A CA 1
ATOM 689 C C . GLY A 1 89 ? 15.455 6.947 9.537 1.00 83.69 89 GLY A C 1
ATOM 690 O O . GLY A 1 89 ? 15.888 7.625 8.603 1.00 83.69 89 GLY A O 1
ATOM 691 N N . PHE A 1 90 ? 14.167 6.589 9.607 1.00 90.75 90 PHE A N 1
ATOM 692 C CA . PHE A 1 90 ? 13.162 7.114 8.689 1.00 90.75 90 PHE A CA 1
ATOM 693 C C . PHE A 1 90 ? 13.053 8.634 8.817 1.00 90.75 90 PHE A C 1
ATOM 695 O O . PHE A 1 90 ? 12.706 9.173 9.867 1.00 90.75 90 PHE A O 1
ATOM 702 N N . ILE A 1 91 ? 13.297 9.324 7.705 1.00 92.81 91 ILE A N 1
ATOM 703 C CA . ILE A 1 91 ? 13.099 10.765 7.600 1.00 92.81 91 ILE A CA 1
ATOM 704 C C . ILE A 1 91 ? 11.676 10.992 7.064 1.00 92.81 91 ILE A C 1
ATOM 706 O O . ILE A 1 91 ? 11.372 10.516 5.966 1.00 92.81 91 ILE A O 1
ATOM 710 N N . PRO A 1 92 ? 10.797 11.729 7.769 1.00 93.00 92 PRO A N 1
ATOM 711 C CA . PRO A 1 92 ? 9.417 12.021 7.361 1.00 93.00 92 PRO A CA 1
ATOM 712 C C . PRO A 1 92 ? 9.360 13.119 6.289 1.00 93.00 92 PRO A C 1
ATOM 714 O O . PRO A 1 92 ? 8.533 14.033 6.307 1.00 93.00 92 PRO A O 1
ATOM 717 N N . GLN A 1 93 ? 10.274 13.024 5.331 1.00 94.50 93 GLN A N 1
ATOM 718 C CA . GLN A 1 93 ? 10.386 13.881 4.175 1.00 94.50 93 GLN A CA 1
ATOM 719 C C . GLN A 1 93 ? 10.818 13.028 2.983 1.00 94.50 93 GLN A C 1
ATOM 721 O O . GLN A 1 93 ? 11.728 12.203 3.065 1.00 94.50 93 GLN A O 1
ATOM 726 N N . THR A 1 94 ? 10.138 13.215 1.863 1.00 91.31 94 THR A N 1
ATOM 727 C CA . THR A 1 94 ? 10.471 12.555 0.606 1.00 91.31 94 THR A CA 1
ATOM 728 C C . THR A 1 94 ? 11.665 13.226 -0.066 1.00 91.31 94 THR A C 1
ATOM 730 O O . THR A 1 94 ? 11.994 14.382 0.199 1.00 91.31 94 THR A O 1
ATOM 733 N N . ILE A 1 95 ? 12.260 12.539 -1.041 1.00 88.56 95 ILE A N 1
ATOM 734 C CA . ILE A 1 95 ? 13.393 13.057 -1.823 1.00 88.56 95 ILE A CA 1
ATOM 735 C C . ILE A 1 95 ? 13.080 14.319 -2.649 1.00 88.56 95 ILE A C 1
ATOM 737 O O . ILE A 1 95 ? 14.001 14.981 -3.116 1.00 88.56 95 ILE A O 1
ATOM 741 N N . ILE A 1 96 ? 11.799 14.646 -2.850 1.00 87.69 96 ILE A N 1
ATOM 742 C CA . ILE A 1 96 ? 11.348 15.873 -3.531 1.00 87.69 96 ILE A CA 1
ATOM 743 C C . ILE A 1 96 ? 10.856 16.943 -2.548 1.00 87.69 96 ILE A C 1
ATOM 745 O O . ILE A 1 96 ? 10.224 17.916 -2.950 1.00 87.69 96 ILE A O 1
ATOM 749 N N . GLY A 1 97 ? 11.109 16.754 -1.254 1.00 88.00 97 GLY A N 1
ATOM 750 C CA . GLY A 1 97 ? 10.785 17.723 -0.217 1.00 88.00 97 GLY A CA 1
ATOM 751 C C . GLY A 1 97 ? 9.370 17.627 0.354 1.00 88.00 97 GLY A C 1
ATOM 752 O O . GLY A 1 97 ? 9.073 18.387 1.274 1.00 88.00 97 GLY A O 1
ATOM 753 N N . GLN A 1 98 ? 8.522 16.693 -0.109 1.00 91.88 98 GLN A N 1
ATOM 754 C CA . GLN A 1 98 ? 7.207 16.485 0.512 1.00 91.88 98 GLN A CA 1
ATOM 755 C C . GLN A 1 98 ? 7.367 16.018 1.949 1.00 91.88 98 GLN A C 1
ATOM 757 O O . GLN A 1 98 ? 8.067 15.037 2.186 1.00 91.88 98 GLN A O 1
ATOM 762 N N . LYS A 1 99 ? 6.683 16.672 2.879 1.00 94.50 99 LYS A N 1
ATOM 763 C CA . LYS A 1 99 ? 6.609 16.242 4.273 1.00 94.50 99 LYS A CA 1
ATOM 764 C C . LYS A 1 99 ? 5.549 15.157 4.422 1.00 94.50 99 LYS A C 1
ATOM 766 O O . LYS A 1 99 ? 4.501 15.232 3.777 1.00 94.50 99 LYS A O 1
ATOM 771 N N . ILE A 1 100 ? 5.854 14.166 5.252 1.00 95.50 100 ILE A N 1
ATOM 772 C CA . ILE A 1 100 ? 4.973 13.049 5.588 1.00 95.50 100 ILE A CA 1
ATOM 773 C C . ILE A 1 100 ? 4.426 13.299 6.993 1.00 95.50 100 ILE A C 1
ATOM 775 O O . ILE A 1 100 ? 5.202 13.531 7.920 1.00 95.50 100 ILE A O 1
ATOM 779 N N . SER A 1 101 ? 3.107 13.252 7.152 1.00 95.75 101 SER A N 1
ATOM 780 C CA . SER A 1 101 ? 2.463 13.324 8.464 1.00 95.75 101 SER A CA 1
ATOM 781 C C . SER A 1 101 ? 1.352 12.290 8.605 1.00 95.75 101 SER A C 1
ATOM 783 O O . SER A 1 101 ? 0.803 11.808 7.611 1.00 95.75 101 SER A O 1
ATOM 785 N N . LEU A 1 102 ? 1.028 11.941 9.849 1.00 95.31 102 LEU A N 1
ATOM 786 C CA . LEU A 1 102 ? -0.122 11.122 10.213 1.00 95.31 102 LEU A CA 1
ATOM 787 C C . LEU A 1 102 ? -1.207 12.030 10.784 1.00 95.31 102 LEU A C 1
ATOM 789 O O . LEU A 1 102 ? -1.037 12.617 11.850 1.00 95.31 102 LEU A O 1
ATOM 793 N N . LEU A 1 103 ? -2.336 12.106 10.092 1.00 94.00 103 LEU A N 1
ATOM 794 C CA . LEU A 1 103 ? -3.542 12.755 10.577 1.00 94.00 103 LEU A CA 1
ATOM 795 C C . LEU A 1 103 ? -4.509 11.691 11.083 1.00 94.00 103 LEU A C 1
ATOM 797 O O . LEU A 1 103 ? -4.899 10.803 10.328 1.00 94.00 103 LEU A O 1
ATOM 801 N N . THR A 1 104 ? -4.919 11.796 12.340 1.00 93.38 104 THR A N 1
ATOM 802 C CA . THR A 1 104 ? -5.949 10.940 12.930 1.00 93.38 104 THR A CA 1
ATOM 803 C C . THR A 1 104 ? -7.077 11.802 13.467 1.00 93.38 104 THR A C 1
ATOM 805 O O . THR A 1 104 ? -6.833 12.788 14.157 1.00 93.38 104 THR A O 1
ATOM 808 N N . VAL A 1 105 ? -8.312 11.436 13.141 1.00 93.00 105 VAL A N 1
ATOM 809 C CA . VAL A 1 105 ? -9.527 12.052 13.669 1.00 93.00 105 VAL A CA 1
ATOM 810 C C . VAL A 1 105 ? -10.379 10.956 14.278 1.00 93.00 105 VAL A C 1
ATOM 812 O O . VAL A 1 105 ? -10.768 10.017 13.582 1.00 93.00 105 VAL A O 1
ATOM 815 N N . LYS A 1 106 ? -10.660 11.069 15.576 1.00 90.69 106 LYS A N 1
ATOM 816 C CA . LYS A 1 106 ? -11.560 10.159 16.287 1.00 90.69 106 LYS A CA 1
ATOM 817 C C . LYS A 1 106 ? -12.804 10.909 16.735 1.00 90.69 106 LYS A C 1
ATOM 819 O O . LYS A 1 106 ? -12.714 11.839 17.540 1.00 90.69 106 LYS A O 1
ATOM 824 N N . ASN A 1 107 ? -13.946 10.449 16.240 1.00 87.12 107 ASN A N 1
ATOM 825 C CA . ASN A 1 107 ? -15.274 10.905 16.636 1.00 87.12 107 ASN A CA 1
ATOM 826 C C . ASN A 1 107 ? -16.014 9.752 17.335 1.00 87.12 107 ASN A C 1
ATOM 828 O O . ASN A 1 107 ? -15.511 8.632 17.401 1.00 87.12 107 ASN A O 1
ATOM 832 N N . GLU A 1 108 ? -17.220 10.003 17.848 1.00 82.19 108 GLU A N 1
ATOM 833 C CA . GLU A 1 108 ? -18.025 8.981 18.543 1.00 82.19 108 GLU A CA 1
ATOM 834 C C . GLU A 1 108 ? -18.385 7.777 17.657 1.00 82.19 108 GLU A C 1
ATOM 836 O O . GLU A 1 108 ? -18.617 6.683 18.162 1.00 82.19 108 GLU A O 1
ATOM 841 N N . SER A 1 109 ? -18.424 7.964 16.335 1.00 78.88 109 SER A N 1
ATOM 842 C CA . SER A 1 109 ? -18.876 6.940 15.385 1.00 78.88 109 SER A CA 1
ATOM 843 C C . SER A 1 109 ? -17.746 6.218 14.650 1.00 78.88 109 SER A C 1
ATOM 845 O O . SER A 1 109 ? -17.927 5.071 14.250 1.00 78.88 109 SER A O 1
ATOM 847 N N . GLU A 1 110 ? -16.596 6.864 14.430 1.00 85.38 110 GLU A N 1
ATOM 848 C CA . GLU A 1 110 ? -15.506 6.285 13.637 1.00 85.38 110 GLU A CA 1
ATOM 849 C C . GLU A 1 110 ? -14.141 6.941 13.906 1.00 85.38 110 GLU A C 1
ATOM 851 O O . GLU A 1 110 ? -14.040 8.044 14.451 1.00 85.38 110 GLU A O 1
ATOM 856 N N . ILE A 1 111 ? -13.086 6.243 13.473 1.00 88.69 111 ILE A N 1
ATOM 857 C CA . ILE A 1 111 ? -11.707 6.734 13.428 1.00 88.69 111 ILE A CA 1
ATOM 858 C C . ILE A 1 111 ? -11.296 6.851 11.960 1.00 88.69 111 ILE A C 1
ATOM 860 O O . ILE A 1 111 ? -11.274 5.852 11.237 1.00 88.69 111 ILE A O 1
ATOM 864 N N . LEU A 1 112 ? -10.932 8.060 11.536 1.00 90.81 112 LEU A N 1
ATOM 865 C CA . LEU A 1 112 ? -10.295 8.320 10.251 1.00 90.81 112 LEU A CA 1
ATOM 866 C C . LEU A 1 112 ? -8.798 8.538 10.466 1.00 90.81 112 LEU A C 1
ATOM 868 O O . LEU A 1 112 ? -8.402 9.472 11.158 1.00 90.81 112 LEU A O 1
ATOM 872 N N . SER A 1 113 ? -7.969 7.731 9.811 1.00 93.44 113 SER A N 1
ATOM 873 C CA . SER A 1 113 ? -6.515 7.898 9.820 1.00 93.44 113 SER A CA 1
ATOM 874 C C . SER A 1 113 ? -5.981 8.024 8.396 1.00 93.44 113 SER A C 1
ATOM 876 O O . SER A 1 113 ? -6.292 7.211 7.523 1.00 93.44 113 SER A O 1
ATOM 878 N N . LEU A 1 114 ? -5.176 9.056 8.156 1.00 94.56 114 LEU A N 1
ATOM 879 C CA . LEU A 1 114 ? -4.628 9.416 6.852 1.00 94.56 114 LEU A CA 1
ATOM 880 C C . LEU A 1 114 ? -3.127 9.688 6.973 1.00 94.56 114 LEU A C 1
ATOM 882 O O . LEU A 1 114 ? -2.703 10.456 7.833 1.00 94.56 114 LEU A O 1
ATOM 886 N N . ILE A 1 115 ? -2.329 9.128 6.066 1.00 96.31 115 ILE A N 1
ATOM 887 C CA . ILE A 1 115 ? -0.984 9.644 5.797 1.00 96.31 115 ILE A CA 1
ATOM 888 C C . ILE A 1 115 ? -1.102 10.772 4.777 1.00 96.31 115 ILE A C 1
ATOM 890 O O . ILE A 1 115 ? -1.718 10.590 3.726 1.00 96.31 115 ILE A O 1
ATOM 894 N N . ILE A 1 116 ? -0.514 11.926 5.079 1.00 95.25 116 ILE A N 1
ATOM 895 C CA . ILE A 1 116 ? -0.555 13.112 4.223 1.00 95.25 116 ILE A CA 1
ATOM 896 C C . ILE A 1 116 ? 0.844 13.389 3.685 1.00 95.25 116 ILE A C 1
ATOM 898 O O . ILE A 1 116 ? 1.804 13.494 4.446 1.00 95.25 116 ILE A O 1
ATOM 902 N N . LEU A 1 117 ? 0.941 13.531 2.365 1.00 94.69 117 LEU A N 1
ATOM 903 C CA . LEU A 1 117 ? 2.126 14.015 1.664 1.00 94.69 117 LEU A CA 1
ATOM 904 C C . LEU A 1 117 ? 1.859 15.444 1.191 1.00 94.69 117 LEU A C 1
ATOM 906 O O . LEU A 1 117 ? 1.039 15.643 0.292 1.00 94.69 117 LEU A O 1
ATOM 910 N N . HIS A 1 118 ? 2.552 16.431 1.759 1.00 90.12 118 HIS A N 1
ATOM 911 C CA . HIS A 1 118 ? 2.318 17.850 1.453 1.00 90.12 118 HIS A CA 1
ATOM 912 C C . HIS A 1 118 ? 3.615 18.612 1.139 1.00 90.12 118 HIS A C 1
ATOM 914 O O . HIS A 1 118 ? 4.708 18.125 1.418 1.00 90.12 118 HIS A O 1
ATOM 920 N N . ASN A 1 119 ? 3.506 19.815 0.561 1.00 83.25 119 ASN A N 1
ATOM 921 C CA . ASN A 1 119 ? 4.626 20.715 0.218 1.00 83.25 119 ASN A CA 1
ATOM 922 C C . ASN A 1 119 ? 5.613 20.203 -0.856 1.00 83.25 119 ASN A C 1
ATOM 924 O O . ASN A 1 119 ? 6.776 20.600 -0.860 1.00 83.25 119 ASN A O 1
ATOM 928 N N . GLY A 1 120 ? 5.173 19.342 -1.776 1.00 73.94 120 GLY A N 1
ATOM 929 C CA . GLY A 1 120 ? 5.981 18.936 -2.934 1.00 73.94 120 GLY A CA 1
ATOM 930 C C . GLY A 1 120 ? 5.497 19.566 -4.220 1.00 73.94 120 GLY A C 1
ATOM 931 O O . GLY A 1 120 ? 4.299 19.541 -4.505 1.00 73.94 120 GLY A O 1
ATOM 932 N N . ASP A 1 121 ? 6.435 20.053 -5.025 1.00 76.75 121 ASP A N 1
ATOM 933 C CA . ASP A 1 121 ? 6.139 20.525 -6.373 1.00 76.75 121 ASP A CA 1
ATOM 934 C C . ASP A 1 121 ? 5.983 19.331 -7.331 1.00 76.75 121 ASP A C 1
ATOM 936 O O . ASP A 1 121 ? 6.920 18.865 -7.986 1.00 76.75 121 ASP A O 1
ATOM 940 N N . LEU A 1 122 ? 4.777 18.763 -7.338 1.00 84.50 122 LEU A N 1
ATOM 941 C CA . LEU A 1 122 ? 4.364 17.734 -8.284 1.00 84.50 122 LEU A CA 1
ATOM 942 C C . LEU A 1 122 ? 3.374 18.328 -9.281 1.00 84.50 122 LEU A C 1
ATOM 944 O O . LEU A 1 122 ? 2.306 18.821 -8.904 1.00 84.50 122 LEU A O 1
ATOM 948 N N . SER A 1 123 ? 3.690 18.184 -10.571 1.00 86.75 123 SER A N 1
ATOM 949 C CA . SER A 1 123 ? 2.708 18.399 -11.631 1.00 86.75 123 SER A CA 1
ATOM 950 C C . SER A 1 123 ? 1.535 17.427 -11.473 1.00 86.75 123 SER A C 1
ATOM 952 O O . SER A 1 123 ? 1.685 16.335 -10.921 1.00 86.75 123 SER A O 1
ATOM 954 N N . GLU A 1 124 ? 0.358 17.795 -11.982 1.00 85.31 124 GLU A N 1
ATOM 955 C CA . GLU A 1 124 ? -0.845 16.959 -11.864 1.00 85.31 124 GLU A CA 1
ATOM 956 C C . GLU A 1 124 ? -0.634 15.543 -12.425 1.00 85.31 124 GLU A C 1
ATOM 958 O O . GLU A 1 124 ? -1.026 14.561 -11.796 1.00 85.31 124 GLU A O 1
ATOM 963 N N . VAL A 1 125 ? 0.065 15.431 -13.558 1.00 86.44 125 VAL A N 1
ATOM 964 C CA . VAL A 1 125 ? 0.405 14.145 -14.184 1.00 86.44 125 VAL A CA 1
ATOM 965 C C . VAL A 1 125 ? 1.246 13.280 -13.242 1.00 86.44 125 VAL A C 1
ATOM 967 O O . VAL A 1 125 ? 0.894 12.128 -12.993 1.00 86.44 125 VAL A O 1
ATOM 970 N N . LYS A 1 126 ? 2.311 13.844 -12.653 1.00 87.94 126 LYS A N 1
ATOM 971 C CA . LYS A 1 126 ? 3.172 13.113 -11.708 1.00 87.94 126 LYS A CA 1
ATOM 972 C C . LYS A 1 126 ? 2.435 12.750 -10.423 1.00 87.94 126 LYS A C 1
ATOM 974 O O . LYS A 1 126 ? 2.699 11.701 -9.848 1.00 87.94 126 LYS A O 1
ATOM 979 N N . ARG A 1 127 ? 1.506 13.598 -9.973 1.00 89.38 127 ARG A N 1
ATOM 980 C CA . ARG A 1 127 ? 0.663 13.324 -8.804 1.00 89.38 127 ARG A CA 1
ATOM 981 C C . ARG A 1 127 ? -0.221 12.104 -9.057 1.00 89.38 127 ARG A C 1
ATOM 983 O O . ARG A 1 127 ? -0.189 11.173 -8.263 1.00 89.38 127 ARG A O 1
ATOM 990 N N . ARG A 1 128 ? -0.942 12.063 -10.185 1.00 86.12 128 ARG A N 1
ATOM 991 C CA . ARG A 1 128 ? -1.781 10.911 -10.573 1.00 86.12 128 ARG A CA 1
ATOM 992 C C . ARG A 1 128 ? -0.963 9.627 -10.687 1.00 86.12 128 ARG A C 1
ATOM 994 O O . ARG A 1 128 ? -1.375 8.585 -10.184 1.00 86.12 128 ARG A O 1
ATOM 1001 N N . GLU A 1 129 ? 0.211 9.719 -11.300 1.00 85.50 129 GLU A N 1
ATOM 1002 C CA . GLU A 1 129 ? 1.134 8.593 -11.410 1.00 85.50 129 GLU A CA 1
ATOM 1003 C C . GLU A 1 129 ? 1.616 8.102 -10.037 1.00 85.50 129 GLU A C 1
ATOM 1005 O O . GLU A 1 129 ? 1.593 6.901 -9.768 1.00 85.50 129 GLU A O 1
ATOM 1010 N N . LEU A 1 130 ? 1.994 9.015 -9.138 1.00 89.19 130 LEU A N 1
ATOM 1011 C CA . LEU A 1 130 ? 2.416 8.671 -7.782 1.00 89.19 130 LEU A CA 1
ATOM 1012 C C . LEU A 1 130 ? 1.294 7.994 -6.986 1.00 89.19 130 LEU A C 1
ATOM 1014 O O . LEU A 1 130 ? 1.531 6.964 -6.363 1.00 89.19 130 LEU A O 1
ATOM 1018 N N . ILE A 1 131 ? 0.072 8.527 -7.037 1.00 89.56 131 ILE A N 1
ATOM 1019 C CA . ILE A 1 131 ? -1.096 7.951 -6.350 1.00 89.56 131 ILE A CA 1
ATOM 1020 C C . ILE A 1 131 ? -1.362 6.530 -6.863 1.00 89.56 131 ILE A C 1
ATOM 1022 O O . ILE A 1 131 ? -1.538 5.611 -6.062 1.00 89.56 131 ILE A O 1
ATOM 1026 N N . SER A 1 132 ? -1.294 6.316 -8.182 1.00 84.25 132 SER A N 1
ATOM 1027 C CA . SER A 1 132 ? -1.429 4.979 -8.773 1.00 84.25 132 SER A CA 1
ATOM 1028 C C . SER A 1 132 ? -0.329 4.011 -8.319 1.00 84.25 132 SER A C 1
ATOM 1030 O O . SER A 1 132 ? -0.593 2.814 -8.217 1.00 84.25 132 SER A O 1
ATOM 1032 N N . ARG A 1 133 ? 0.893 4.499 -8.066 1.00 85.62 133 ARG A N 1
ATOM 1033 C CA . ARG A 1 133 ? 2.022 3.687 -7.572 1.00 85.62 133 ARG A CA 1
ATOM 1034 C C . ARG A 1 133 ? 1.933 3.393 -6.072 1.00 85.62 133 ARG A C 1
ATOM 1036 O O . ARG A 1 133 ? 2.392 2.336 -5.646 1.00 85.62 133 ARG A O 1
ATOM 1043 N N . ILE A 1 134 ? 1.363 4.300 -5.277 1.00 87.12 134 ILE A N 1
ATOM 1044 C CA . ILE A 1 134 ? 1.115 4.076 -3.843 1.00 87.12 134 ILE A CA 1
ATOM 1045 C C . ILE A 1 134 ? 0.071 2.969 -3.675 1.00 87.12 134 ILE A C 1
ATOM 1047 O O . ILE A 1 134 ? 0.314 2.010 -2.942 1.00 87.12 134 ILE A O 1
ATOM 1051 N N . GLY A 1 135 ? -1.052 3.067 -4.396 1.00 84.81 135 GLY A N 1
ATOM 1052 C CA . GLY A 1 135 ? -2.063 2.014 -4.465 1.00 84.81 135 GLY A CA 1
ATOM 1053 C C . GLY A 1 135 ? -3.498 2.503 -4.225 1.00 84.81 135 GLY A C 1
ATOM 1054 O O . GLY A 1 135 ? -3.757 3.705 -4.195 1.00 84.81 135 GLY A O 1
ATOM 1055 N N . PRO A 1 136 ? -4.457 1.578 -4.034 1.00 84.00 136 PRO A N 1
ATOM 1056 C CA . PRO A 1 136 ? -5.894 1.884 -4.032 1.00 84.00 136 PRO A CA 1
ATOM 1057 C C . PRO A 1 136 ? -6.341 2.792 -2.877 1.00 84.00 136 PRO A C 1
ATOM 1059 O O . PRO A 1 136 ? -7.361 3.471 -2.978 1.00 84.00 136 PRO A O 1
ATOM 1062 N N . ASN A 1 137 ? -5.569 2.834 -1.792 1.00 88.75 137 ASN A N 1
ATOM 1063 C CA . ASN A 1 137 ? -5.844 3.675 -0.629 1.00 88.75 137 ASN A CA 1
ATOM 1064 C C . ASN A 1 137 ? -5.339 5.111 -0.793 1.00 88.75 137 ASN A C 1
ATOM 1066 O O . ASN A 1 137 ? -5.540 5.912 0.110 1.00 88.75 137 ASN A O 1
ATOM 1070 N N . ALA A 1 138 ? -4.657 5.447 -1.888 1.00 91.50 138 ALA A N 1
ATOM 1071 C CA . ALA A 1 138 ? -4.221 6.810 -2.147 1.00 91.50 138 ALA A CA 1
ATOM 1072 C C . ALA A 1 138 ? -5.322 7.612 -2.856 1.00 91.50 138 ALA A C 1
ATOM 1074 O O . ALA A 1 138 ? -6.046 7.085 -3.704 1.00 91.50 138 ALA A O 1
ATOM 1075 N N . ALA A 1 139 ? -5.424 8.891 -2.509 1.00 92.81 139 ALA A N 1
ATOM 1076 C CA . ALA A 1 139 ? -6.438 9.824 -2.969 1.00 92.81 139 ALA A CA 1
ATOM 1077 C C . ALA A 1 139 ? -5.883 11.247 -3.098 1.00 92.81 139 ALA A C 1
ATOM 1079 O O . ALA A 1 139 ? -4.892 11.625 -2.465 1.00 92.81 139 ALA A O 1
ATOM 1080 N N . THR A 1 140 ? -6.591 12.058 -3.876 1.00 91.44 140 THR A N 1
ATOM 1081 C CA . THR A 1 140 ? -6.482 13.524 -3.876 1.00 91.44 140 THR A CA 1
ATOM 1082 C C . THR A 1 140 ? -7.776 14.141 -3.393 1.00 91.44 140 THR A C 1
ATOM 1084 O O . THR A 1 140 ? -8.843 13.565 -3.602 1.00 91.44 140 THR A O 1
ATOM 1087 N N . SER A 1 141 ? -7.673 15.323 -2.793 1.00 91.06 141 SER A N 1
ATOM 1088 C CA . SER A 1 141 ? -8.835 16.149 -2.479 1.00 91.06 141 SER A CA 1
ATOM 1089 C C . SER A 1 141 ? -9.248 16.969 -3.696 1.00 91.06 141 SER A C 1
ATOM 1091 O O . SER A 1 141 ? -8.399 17.571 -4.359 1.00 91.06 141 SER A O 1
ATOM 1093 N N . ASP A 1 142 ? -10.549 17.059 -3.949 1.00 87.69 142 ASP A N 1
ATOM 1094 C CA . ASP A 1 142 ? -11.106 18.106 -4.803 1.00 87.69 142 ASP A CA 1
ATOM 1095 C C . ASP A 1 142 ? -11.233 19.450 -4.049 1.00 87.69 142 ASP A C 1
ATOM 1097 O O . ASP A 1 142 ? -10.838 19.577 -2.883 1.00 87.69 142 ASP A O 1
ATOM 1101 N N . LYS A 1 143 ? -11.763 20.476 -4.733 1.00 85.19 143 LYS A N 1
ATOM 1102 C CA . LYS A 1 143 ? -11.997 21.816 -4.160 1.00 85.19 143 LYS A CA 1
ATOM 1103 C C . LYS A 1 143 ? -13.064 21.816 -3.064 1.00 85.19 143 LYS A C 1
ATOM 1105 O O . LYS A 1 143 ? -13.050 22.695 -2.203 1.00 85.19 143 LYS A O 1
ATOM 1110 N N . ASP A 1 144 ? -13.968 20.845 -3.098 1.00 84.75 144 ASP A N 1
ATOM 1111 C CA . ASP A 1 144 ? -15.057 20.702 -2.141 1.00 84.75 144 ASP A CA 1
ATOM 1112 C C . ASP A 1 144 ? -14.636 19.908 -0.899 1.00 84.75 144 ASP A C 1
ATOM 1114 O O . ASP A 1 144 ? -15.359 19.919 0.098 1.00 84.75 144 ASP A O 1
ATOM 1118 N N . GLY A 1 145 ? -13.438 19.324 -0.913 1.00 87.81 145 GLY A N 1
ATOM 1119 C CA . GLY A 1 145 ? -12.852 18.567 0.185 1.00 87.81 145 GLY A CA 1
ATOM 1120 C C . GLY A 1 145 ? -13.150 17.074 0.143 1.00 87.81 145 GLY A C 1
ATOM 1121 O O . GLY A 1 145 ? -12.915 16.384 1.133 1.00 87.81 145 GLY A O 1
ATOM 1122 N N . VAL A 1 146 ? -13.655 16.557 -0.976 1.00 91.38 146 VAL A N 1
ATOM 1123 C CA . VAL A 1 146 ? -13.889 15.125 -1.154 1.00 91.38 146 VAL A CA 1
ATOM 1124 C C . VAL A 1 146 ? -12.597 14.459 -1.615 1.00 91.38 146 VAL A C 1
ATOM 1126 O O . VAL A 1 146 ? -12.030 14.790 -2.657 1.00 91.38 146 VAL A O 1
ATOM 1129 N N . LEU A 1 147 ? -12.132 13.497 -0.822 1.00 91.69 147 LEU A N 1
ATOM 1130 C CA . LEU A 1 147 ? -11.083 12.565 -1.204 1.00 91.69 147 LEU A CA 1
ATOM 1131 C C . LEU A 1 147 ? -11.651 11.554 -2.186 1.00 91.69 147 LEU A C 1
ATOM 1133 O O . LEU A 1 147 ? -12.602 10.852 -1.847 1.00 91.69 147 LEU A O 1
ATOM 1137 N N . GLN A 1 148 ? -11.029 11.452 -3.356 1.00 87.94 148 GLN A N 1
ATOM 1138 C CA . GLN A 1 148 ? -11.346 10.437 -4.357 1.00 87.94 148 GLN A CA 1
ATOM 1139 C C . GLN A 1 148 ? -10.197 9.436 -4.432 1.00 87.94 148 GLN A C 1
ATOM 1141 O O . GLN A 1 148 ? -9.114 9.742 -4.944 1.00 87.94 148 GLN A O 1
ATOM 1146 N N . GLY A 1 149 ? -10.415 8.254 -3.863 1.00 86.50 149 GLY A N 1
ATOM 1147 C CA . GLY A 1 149 ? -9.433 7.182 -3.835 1.00 86.50 149 GLY A CA 1
ATOM 1148 C C . GLY A 1 149 ? -9.335 6.436 -5.157 1.00 86.50 149 GLY A C 1
ATOM 1149 O O . GLY A 1 149 ? -10.345 6.165 -5.803 1.00 86.50 149 GLY A O 1
ATOM 1150 N N . VAL A 1 150 ? -8.126 6.005 -5.527 1.00 81.50 150 VAL A N 1
ATOM 1151 C CA . VAL A 1 150 ? -7.916 5.160 -6.722 1.00 81.50 150 VAL A CA 1
ATOM 1152 C C . VAL A 1 150 ? -8.715 3.858 -6.644 1.00 81.50 150 VAL A C 1
ATOM 1154 O O . VAL A 1 150 ? -9.173 3.352 -7.664 1.00 81.50 150 VAL A O 1
ATOM 1157 N N . GLY A 1 151 ? -8.928 3.330 -5.437 1.00 76.62 151 GLY A N 1
ATOM 1158 C CA . GLY A 1 151 ? -9.764 2.155 -5.192 1.00 76.62 151 GLY A CA 1
ATOM 1159 C C . GLY A 1 151 ? -11.277 2.398 -5.279 1.00 76.62 151 GLY A C 1
ATOM 1160 O O . GLY A 1 151 ? -12.030 1.483 -4.964 1.00 76.62 151 GLY A O 1
ATOM 1161 N N . GLY A 1 152 ? -11.734 3.599 -5.653 1.00 81.06 152 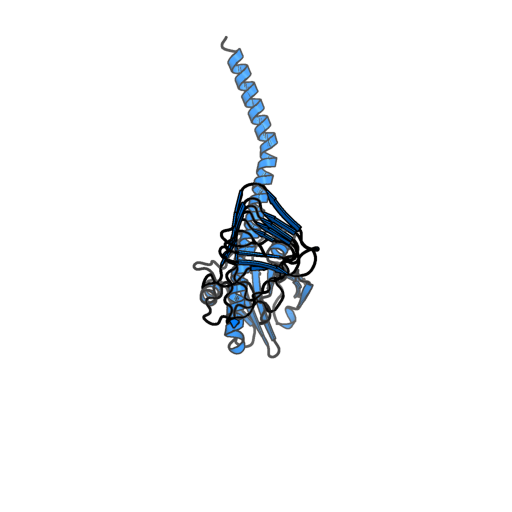GLY A N 1
ATOM 1162 C CA . GLY A 1 152 ? -13.158 3.928 -5.799 1.00 81.06 152 GLY A CA 1
ATOM 1163 C C . GLY A 1 152 ? -13.883 4.283 -4.496 1.00 81.06 152 GLY A C 1
ATOM 1164 O O . GLY A 1 152 ? -15.109 4.366 -4.485 1.00 81.06 152 GLY A O 1
ATOM 1165 N N . TRP A 1 153 ? -13.155 4.489 -3.397 1.00 85.50 153 TRP A N 1
ATOM 1166 C CA . TRP A 1 153 ? -13.719 4.985 -2.141 1.00 85.50 153 TRP A CA 1
ATOM 1167 C C . TRP A 1 153 ? -13.705 6.514 -2.113 1.00 85.50 153 TRP A C 1
ATOM 1169 O O . TRP A 1 153 ? -12.795 7.140 -2.658 1.00 85.50 153 TRP A O 1
ATOM 1179 N N . ASN A 1 154 ? -14.685 7.102 -1.424 1.00 88.81 154 ASN A N 1
ATOM 1180 C CA . ASN A 1 154 ? -14.783 8.544 -1.234 1.00 88.81 154 ASN A CA 1
ATOM 1181 C C . ASN A 1 154 ? -14.959 8.882 0.248 1.00 88.81 154 ASN A C 1
ATOM 1183 O O . ASN A 1 154 ? -15.706 8.204 0.956 1.00 88.81 154 ASN A O 1
ATOM 1187 N N . LYS A 1 155 ? -14.289 9.938 0.713 1.00 89.69 155 LYS A N 1
ATOM 1188 C CA . LYS A 1 155 ? -14.458 10.492 2.067 1.00 89.69 155 LYS A CA 1
ATOM 1189 C C . LYS A 1 155 ? -14.447 12.012 1.996 1.00 89.69 155 LYS A C 1
ATOM 1191 O O . LYS A 1 155 ? -13.575 12.580 1.349 1.00 89.69 155 LYS A O 1
ATOM 1196 N N . ASN A 1 156 ? -15.383 12.676 2.659 1.00 91.38 156 ASN A N 1
ATOM 1197 C CA . ASN A 1 156 ? -15.425 14.133 2.696 1.00 91.38 156 ASN A CA 1
ATOM 1198 C C . ASN A 1 156 ? -14.658 14.649 3.919 1.00 91.38 156 ASN A C 1
ATOM 1200 O O . ASN A 1 156 ? -15.050 14.396 5.052 1.00 91.38 156 ASN A O 1
ATOM 1204 N N . LEU A 1 157 ? -13.564 15.380 3.696 1.00 90.06 157 LEU A N 1
ATOM 1205 C CA . LEU A 1 157 ? -12.706 15.929 4.752 1.00 90.06 157 LEU A CA 1
ATOM 1206 C C . LEU A 1 157 ? -13.447 16.897 5.684 1.00 90.06 157 LEU A C 1
ATOM 1208 O O . LEU A 1 157 ? -13.104 16.992 6.864 1.00 90.06 157 LEU A O 1
ATOM 1212 N N . LYS A 1 158 ? -14.478 17.588 5.178 1.00 88.25 158 LYS A N 1
ATOM 1213 C CA . LYS A 1 158 ? -15.277 18.535 5.969 1.00 88.25 158 LYS A CA 1
ATOM 1214 C C . LYS A 1 158 ? -16.047 17.847 7.093 1.00 88.25 158 LYS A C 1
ATOM 1216 O O . LYS A 1 158 ? -16.176 18.438 8.161 1.00 88.25 158 LYS A O 1
ATOM 1221 N N . ASP A 1 159 ? -16.467 16.599 6.888 1.00 87.19 159 ASP A N 1
ATOM 1222 C CA . ASP A 1 159 ? -17.182 15.799 7.893 1.00 87.19 159 ASP A CA 1
ATOM 1223 C C . ASP A 1 159 ? -16.296 15.513 9.123 1.00 87.19 159 ASP A C 1
ATOM 1225 O O . ASP A 1 159 ? -16.789 15.240 10.215 1.00 87.19 159 ASP A O 1
ATOM 1229 N N . TYR A 1 160 ? -14.976 15.642 8.958 1.00 86.81 160 TYR A N 1
ATOM 1230 C CA . TYR A 1 160 ? -13.961 15.441 9.992 1.00 86.81 160 TYR A CA 1
ATOM 1231 C C . TYR A 1 160 ? -13.316 16.754 10.464 1.00 86.81 160 TYR A C 1
ATOM 1233 O O . TYR A 1 160 ? -12.330 16.719 11.197 1.00 86.81 160 TYR A O 1
ATOM 1241 N N . GLY A 1 161 ? -13.823 17.915 10.027 1.00 85.38 161 GLY A N 1
ATOM 1242 C CA . GLY A 1 161 ? -13.251 19.225 10.363 1.00 85.38 161 GLY A CA 1
ATOM 1243 C C . GLY A 1 161 ? -11.892 19.516 9.711 1.00 85.38 161 GLY A C 1
ATOM 1244 O O . GLY A 1 161 ? -11.212 20.466 10.099 1.00 85.38 161 GLY A O 1
ATOM 1245 N N . ILE A 1 162 ? -11.486 18.728 8.711 1.00 87.88 162 ILE A N 1
ATOM 1246 C CA . ILE A 1 162 ? -10.174 18.838 8.071 1.00 87.88 162 ILE A CA 1
ATOM 1247 C C . ILE A 1 162 ? -10.251 19.842 6.916 1.00 87.88 162 ILE A C 1
ATOM 1249 O O . ILE A 1 162 ? -11.085 19.729 6.015 1.00 87.88 162 ILE A O 1
ATOM 1253 N N . LYS A 1 163 ? -9.331 20.814 6.897 1.00 86.56 163 LYS A N 1
ATOM 1254 C CA . LYS A 1 163 ? -9.191 21.741 5.767 1.00 86.56 163 LYS A CA 1
ATOM 1255 C C . LYS A 1 163 ? -8.583 21.010 4.557 1.00 86.56 163 LYS A C 1
ATOM 1257 O O . LYS A 1 163 ? -7.500 20.438 4.701 1.00 86.56 163 LYS A O 1
ATOM 1262 N N . PRO A 1 164 ? -9.218 21.051 3.373 1.00 84.06 164 PRO A N 1
ATOM 1263 C CA . PRO A 1 164 ? -8.685 20.378 2.197 1.00 84.06 164 PRO A CA 1
ATOM 1264 C C . PRO A 1 164 ? -7.441 21.080 1.653 1.00 84.06 164 PRO A C 1
ATOM 1266 O O . PRO A 1 164 ? -7.391 22.310 1.559 1.00 84.06 164 PRO A O 1
ATOM 1269 N N . ASP A 1 165 ? -6.459 20.279 1.252 1.00 87.94 165 ASP A N 1
ATOM 1270 C CA . ASP A 1 165 ? -5.294 20.704 0.486 1.00 87.94 165 ASP A CA 1
ATOM 1271 C C . ASP A 1 165 ? -5.288 19.957 -0.852 1.00 87.94 165 ASP A C 1
ATOM 1273 O O . ASP A 1 165 ? -4.961 18.775 -0.942 1.00 87.94 165 ASP A O 1
ATOM 1277 N N . ILE A 1 166 ? -5.650 20.675 -1.916 1.00 85.19 166 ILE A N 1
ATOM 1278 C CA . ILE A 1 166 ? -5.696 20.150 -3.290 1.00 85.19 166 ILE A CA 1
ATOM 1279 C C . ILE A 1 166 ? -4.313 19.744 -3.822 1.00 85.19 166 ILE A C 1
ATOM 1281 O O . ILE A 1 166 ? -4.211 19.037 -4.826 1.00 85.19 166 ILE A O 1
ATOM 1285 N N . SER A 1 167 ? -3.239 20.215 -3.185 1.00 85.44 167 SER A N 1
ATOM 1286 C CA . SER A 1 167 ? -1.868 19.880 -3.561 1.00 85.44 167 SER A CA 1
ATOM 1287 C C . SER A 1 167 ? -1.352 18.629 -2.845 1.00 85.44 167 SER A C 1
ATOM 1289 O O . SER A 1 167 ? -0.386 18.014 -3.311 1.00 85.44 167 SER A O 1
ATOM 1291 N N . ALA A 1 168 ? -2.015 18.210 -1.766 1.00 91.12 168 ALA A N 1
ATOM 1292 C CA . ALA A 1 168 ? -1.614 17.057 -0.982 1.00 91.12 168 ALA A CA 1
ATOM 1293 C C . ALA A 1 168 ? -2.079 15.730 -1.599 1.00 91.12 168 ALA A C 1
ATOM 1295 O O . ALA A 1 168 ? -3.065 15.649 -2.338 1.00 91.12 168 ALA A O 1
ATOM 1296 N N . ILE A 1 169 ? -1.347 14.668 -1.269 1.00 93.75 169 ILE A N 1
ATOM 1297 C CA . ILE A 1 169 ? -1.787 13.287 -1.480 1.00 93.75 169 ILE A CA 1
ATOM 1298 C C . ILE A 1 169 ? -2.166 12.718 -0.119 1.00 93.75 169 ILE A C 1
ATOM 1300 O O . ILE A 1 169 ? -1.395 12.821 0.835 1.00 93.75 169 ILE A O 1
ATOM 1304 N N . TYR A 1 170 ? -3.337 12.098 -0.054 1.00 94.62 170 TYR A N 1
ATOM 1305 C CA . TYR A 1 170 ? -3.871 11.470 1.145 1.00 94.62 170 TYR A CA 1
ATOM 1306 C C . TYR A 1 170 ? -3.857 9.962 0.957 1.00 94.62 170 TYR A C 1
ATOM 1308 O O . TYR A 1 170 ? -4.286 9.469 -0.083 1.00 94.62 170 TYR A O 1
ATOM 1316 N N . VAL A 1 171 ? -3.387 9.215 1.948 1.00 94.94 171 VAL A N 1
ATOM 1317 C CA . VAL A 1 171 ? -3.399 7.753 1.910 1.00 94.94 171 VAL A CA 1
ATOM 1318 C C . VAL A 1 171 ? -4.172 7.228 3.103 1.00 94.94 171 VAL A C 1
ATOM 1320 O O . VAL A 1 171 ? -3.775 7.438 4.248 1.00 94.94 171 VAL A O 1
ATOM 1323 N N . LEU A 1 172 ? -5.280 6.543 2.827 1.00 92.75 172 LEU A N 1
ATOM 1324 C CA . LEU A 1 172 ? -6.145 5.965 3.840 1.00 92.75 172 LEU A CA 1
ATOM 1325 C C . LEU A 1 172 ? -5.420 4.851 4.597 1.00 92.75 172 LEU A C 1
ATOM 1327 O O . LEU A 1 172 ? -5.005 3.833 4.028 1.00 92.75 172 LEU A O 1
ATOM 1331 N N . VAL A 1 173 ? -5.306 5.035 5.907 1.00 91.25 173 VAL A N 1
ATOM 1332 C CA . VAL A 1 173 ? -4.828 4.013 6.830 1.00 91.25 173 VAL A CA 1
ATOM 1333 C C . VAL A 1 173 ? -6.050 3.230 7.290 1.00 91.25 173 VAL A C 1
ATOM 1335 O O . VAL A 1 173 ? -6.829 3.695 8.115 1.00 91.25 173 VAL A O 1
ATOM 1338 N N . SER A 1 174 ? -6.252 2.050 6.698 1.00 81.06 174 SER A N 1
ATOM 1339 C CA . SER A 1 174 ? -7.370 1.179 7.071 1.00 81.06 174 SER A CA 1
ATOM 1340 C C . SER A 1 174 ? -7.296 0.813 8.552 1.00 81.06 174 SER A C 1
ATOM 1342 O O . SER A 1 174 ? -6.251 0.369 9.025 1.00 81.06 174 SER A O 1
ATOM 1344 N N . THR A 1 175 ? -8.413 0.988 9.248 1.00 70.69 175 THR A N 1
ATOM 1345 C CA . THR A 1 175 ? -8.609 0.640 10.660 1.00 70.69 175 THR A CA 1
ATOM 1346 C C . THR A 1 175 ? -9.279 -0.725 10.840 1.00 70.69 175 THR A C 1
ATOM 1348 O O . THR A 1 175 ? -9.451 -1.173 11.971 1.00 70.69 175 THR A O 1
ATOM 1351 N N . ASN A 1 176 ? -9.637 -1.398 9.739 1.00 60.78 176 ASN A N 1
ATOM 1352 C CA . ASN A 1 176 ? -10.323 -2.684 9.771 1.00 60.78 176 ASN A CA 1
ATOM 1353 C C . ASN A 1 176 ? -9.335 -3.826 10.035 1.00 60.78 176 ASN A C 1
ATOM 1355 O O . ASN A 1 176 ? -8.282 -3.917 9.399 1.00 60.78 176 ASN A O 1
ATOM 1359 N N . ASP A 1 177 ? -9.735 -4.748 10.909 1.00 53.78 177 ASP A N 1
ATOM 1360 C CA . ASP A 1 177 ? -8.975 -5.952 11.265 1.00 53.78 177 ASP A CA 1
ATOM 1361 C C . ASP A 1 177 ? -8.943 -7.010 10.128 1.00 53.78 177 ASP A C 1
ATOM 1363 O O . ASP A 1 177 ? -8.204 -7.994 10.205 1.00 53.78 177 ASP A O 1
ATOM 1367 N N . ASP A 1 178 ? -9.696 -6.790 9.041 1.00 44.94 178 ASP A N 1
ATOM 1368 C CA . ASP A 1 178 ? -10.040 -7.815 8.043 1.00 44.94 178 ASP A CA 1
ATOM 1369 C C . ASP A 1 178 ? -8.996 -8.049 6.935 1.00 44.94 178 ASP A C 1
ATOM 1371 O O . ASP A 1 178 ? -9.082 -9.040 6.205 1.00 44.94 178 ASP A O 1
ATOM 1375 N N . PHE A 1 179 ? -7.977 -7.194 6.790 1.00 43.72 179 PHE A N 1
ATOM 1376 C CA . PHE A 1 179 ? -6.975 -7.358 5.728 1.00 43.72 179 PHE A CA 1
ATOM 1377 C C . PHE A 1 179 ? -5.665 -7.966 6.241 1.00 43.72 179 PHE A C 1
ATOM 1379 O O . PHE A 1 179 ? -4.748 -7.295 6.719 1.00 43.72 179 PHE A O 1
ATOM 1386 N N . SER A 1 180 ? -5.593 -9.289 6.081 1.00 42.22 180 SER A N 1
ATOM 1387 C CA . SER A 1 180 ? -4.407 -10.130 6.237 1.00 42.22 180 SER A CA 1
ATOM 1388 C C . SER A 1 180 ? -3.338 -9.761 5.202 1.00 42.22 180 SER A C 1
ATOM 1390 O O . SER A 1 180 ? -3.312 -10.274 4.085 1.00 42.22 180 SER A O 1
ATOM 1392 N N . GLU A 1 181 ? -2.436 -8.845 5.550 1.00 49.38 181 GLU A N 1
ATOM 1393 C CA . GLU A 1 181 ? -1.177 -8.735 4.819 1.00 49.38 181 GLU A CA 1
ATOM 1394 C C . GLU A 1 181 ? -0.310 -9.974 5.095 1.00 49.38 181 GLU A C 1
ATOM 1396 O O . GLU A 1 181 ? -0.177 -10.423 6.240 1.00 49.38 181 GLU A O 1
ATOM 1401 N N . LEU A 1 182 ? 0.333 -10.478 4.036 1.00 50.66 182 LEU A N 1
ATOM 1402 C CA . LEU A 1 182 ? 1.440 -11.435 4.077 1.00 50.66 182 LEU A CA 1
ATOM 1403 C C . LEU A 1 182 ? 2.672 -10.801 4.738 1.00 50.66 182 LEU A C 1
ATOM 1405 O O . LEU A 1 182 ? 3.688 -10.524 4.101 1.00 50.66 182 LEU A O 1
ATOM 1409 N N . VAL A 1 183 ? 2.574 -10.528 6.032 1.00 44.66 183 VAL A N 1
ATOM 1410 C CA . VAL A 1 183 ? 3.689 -10.062 6.850 1.00 44.66 183 VAL A CA 1
ATOM 1411 C C . VAL A 1 183 ? 4.277 -11.272 7.552 1.00 44.66 183 VAL A C 1
ATOM 1413 O O . VAL A 1 183 ? 3.554 -12.107 8.096 1.00 44.66 183 VAL A O 1
ATOM 1416 N N . ARG A 1 184 ? 5.609 -11.363 7.581 1.00 42.44 184 ARG A N 1
ATOM 1417 C CA . ARG A 1 184 ? 6.315 -12.313 8.441 1.00 42.44 184 ARG A CA 1
ATOM 1418 C C . ARG A 1 184 ? 6.094 -11.892 9.896 1.00 42.44 184 ARG A C 1
ATOM 1420 O O . ARG A 1 184 ? 6.882 -11.139 10.460 1.00 42.44 184 ARG A O 1
ATOM 1427 N N . ARG A 1 185 ? 4.991 -12.343 10.488 1.00 48.88 185 ARG A N 1
ATOM 1428 C CA . ARG A 1 185 ? 4.656 -12.088 11.890 1.00 48.88 185 ARG A CA 1
ATOM 1429 C C . ARG A 1 185 ? 5.592 -12.933 12.754 1.00 48.88 185 ARG A C 1
ATOM 1431 O O . ARG A 1 185 ? 5.568 -14.158 12.675 1.00 48.88 185 ARG A O 1
ATOM 1438 N N . LYS A 1 186 ? 6.423 -12.300 13.588 1.00 47.09 186 LYS A N 1
ATOM 1439 C CA . LYS A 1 186 ? 7.032 -12.988 14.737 1.00 47.09 186 LYS A CA 1
ATOM 1440 C C . LYS A 1 186 ? 5.934 -13.163 15.783 1.00 47.09 186 LYS A C 1
ATOM 1442 O O . LYS A 1 186 ? 5.776 -12.333 16.668 1.00 47.09 186 LYS A O 1
ATOM 1447 N N . THR A 1 187 ? 5.112 -14.190 15.615 1.00 50.94 187 THR A N 1
ATOM 1448 C CA . THR A 1 187 ? 4.072 -14.553 16.575 1.00 50.94 187 THR A CA 1
ATOM 1449 C C . THR A 1 187 ? 4.279 -15.997 17.003 1.00 50.94 187 THR A C 1
ATOM 1451 O O . THR A 1 187 ? 4.602 -16.851 16.181 1.00 50.94 187 THR A O 1
ATOM 1454 N N . ASN A 1 188 ? 4.115 -16.256 18.299 1.00 54.41 188 ASN A N 1
ATOM 1455 C CA . ASN A 1 188 ? 4.192 -17.602 18.871 1.00 54.41 188 ASN A CA 1
ATOM 1456 C C . ASN A 1 188 ? 2.881 -18.383 18.665 1.00 54.41 188 ASN A C 1
ATOM 1458 O O . ASN A 1 188 ? 2.784 -19.530 19.086 1.00 54.41 188 ASN A O 1
ATOM 1462 N N . ASP A 1 189 ? 1.880 -17.753 18.043 1.00 48.34 189 ASP A N 1
ATOM 1463 C CA . ASP A 1 189 ? 0.545 -18.289 17.808 1.00 48.34 189 ASP A CA 1
ATOM 1464 C C . ASP A 1 189 ? 0.364 -18.625 16.309 1.00 48.34 189 ASP A C 1
ATOM 1466 O O . ASP A 1 189 ? 0.218 -17.718 15.477 1.00 48.34 189 ASP A O 1
ATOM 1470 N N . PRO A 1 190 ? 0.389 -19.919 15.932 1.00 51.81 190 PRO A N 1
ATOM 1471 C CA . PRO A 1 190 ? 0.247 -20.364 14.545 1.00 51.81 190 PRO A CA 1
ATOM 1472 C C . PRO A 1 190 ? -1.094 -19.972 13.912 1.00 51.81 190 PRO A C 1
ATOM 1474 O O . PRO A 1 190 ? -1.175 -19.828 12.689 1.00 51.81 190 PRO A O 1
ATOM 1477 N N . ASP A 1 191 ? -2.140 -19.764 14.716 1.00 53.62 191 ASP A N 1
ATOM 1478 C CA . ASP A 1 191 ? -3.479 -19.448 14.216 1.00 53.62 191 ASP A CA 1
ATOM 1479 C C . ASP A 1 191 ? -3.583 -18.012 13.698 1.00 53.62 191 ASP A C 1
ATOM 1481 O O . ASP A 1 191 ? -4.412 -17.711 12.836 1.00 53.62 191 ASP A O 1
ATOM 1485 N N . ARG A 1 192 ? -2.666 -17.140 14.125 1.00 49.78 192 ARG A N 1
ATOM 1486 C CA . ARG A 1 192 ? -2.573 -15.748 13.661 1.00 49.78 192 ARG A CA 1
ATOM 1487 C C . ARG A 1 192 ? -1.834 -15.583 12.332 1.00 49.78 192 ARG A C 1
ATOM 1489 O O . ARG A 1 192 ? -1.722 -14.454 11.850 1.00 49.78 192 ARG A O 1
ATOM 1496 N N . SER A 1 193 ? -1.337 -16.673 11.742 1.00 53.81 193 SER A N 1
ATOM 1497 C CA . SER A 1 193 ? -0.615 -16.692 10.456 1.00 53.81 193 SER A CA 1
ATOM 1498 C C . SER A 1 193 ? -1.346 -17.516 9.390 1.00 53.81 193 SER A C 1
ATOM 1500 O O . SER A 1 193 ? -0.721 -18.190 8.573 1.00 53.81 193 SER A O 1
ATOM 1502 N N . LYS A 1 194 ? -2.683 -17.491 9.411 1.00 51.31 194 LYS A N 1
ATOM 1503 C CA . LYS A 1 194 ? -3.533 -18.202 8.452 1.00 51.31 194 LYS A CA 1
ATOM 1504 C C . LYS A 1 194 ? -4.040 -17.270 7.353 1.00 51.31 194 LYS A C 1
ATOM 1506 O O . LYS A 1 194 ? -4.347 -16.102 7.591 1.00 51.31 194 LYS A O 1
ATOM 1511 N N . PHE A 1 195 ? -4.166 -17.821 6.150 1.00 51.84 195 PHE A N 1
ATOM 1512 C CA . PHE A 1 195 ? -5.016 -17.245 5.117 1.00 51.84 195 PHE A CA 1
ATOM 1513 C C . PHE A 1 195 ? -6.461 -17.656 5.415 1.00 51.84 195 PHE A C 1
ATOM 1515 O O . PHE A 1 195 ? -6.731 -18.842 5.591 1.00 51.84 195 PHE A O 1
ATOM 1522 N N . TYR A 1 196 ? -7.374 -16.686 5.498 1.00 47.12 196 TYR A N 1
ATOM 1523 C CA . TYR A 1 196 ? -8.810 -16.949 5.673 1.00 47.12 196 TYR A CA 1
ATOM 1524 C C . TYR A 1 196 ? -9.531 -17.240 4.346 1.00 47.12 196 TYR A C 1
ATOM 1526 O O . TYR A 1 196 ? -10.707 -17.589 4.348 1.00 47.12 196 TYR A O 1
ATOM 1534 N N . THR A 1 197 ? -8.829 -17.120 3.217 1.00 50.12 197 THR A N 1
ATOM 1535 C CA . THR A 1 197 ? -9.340 -17.369 1.868 1.00 50.12 197 THR A CA 1
ATOM 1536 C C . THR A 1 197 ? -8.351 -18.203 1.058 1.00 50.12 197 THR A C 1
ATOM 1538 O O . THR A 1 197 ? -7.164 -18.280 1.386 1.00 50.12 197 THR A O 1
ATOM 1541 N N . ASP A 1 198 ? -8.845 -18.831 -0.009 1.00 57.88 198 ASP A N 1
ATOM 1542 C CA . ASP A 1 198 ? -8.012 -19.572 -0.951 1.00 57.88 198 ASP A CA 1
ATOM 1543 C C . ASP A 1 198 ? -6.938 -18.662 -1.567 1.00 57.88 198 ASP A C 1
ATOM 1545 O O . ASP A 1 198 ? -7.222 -17.558 -2.043 1.00 57.88 198 ASP A O 1
ATOM 1549 N N . LEU A 1 199 ? -5.692 -19.141 -1.613 1.00 65.81 199 LEU A N 1
ATOM 1550 C CA . LEU A 1 199 ? -4.622 -18.469 -2.346 1.00 65.81 199 LEU A CA 1
ATOM 1551 C C . LEU A 1 199 ? -4.813 -18.705 -3.854 1.00 65.81 199 LEU A C 1
ATOM 1553 O O . LEU A 1 199 ? -4.270 -19.654 -4.419 1.00 65.81 199 LEU A O 1
ATOM 1557 N N . ASN A 1 200 ? -5.583 -17.838 -4.515 1.00 64.12 200 ASN A N 1
ATOM 1558 C CA . ASN A 1 200 ? -5.716 -17.836 -5.972 1.00 64.12 200 ASN A CA 1
ATOM 1559 C C . ASN A 1 200 ? -4.641 -16.944 -6.608 1.00 64.12 200 ASN A C 1
ATOM 1561 O O . ASN A 1 200 ? -4.665 -15.722 -6.471 1.00 64.12 200 ASN A O 1
ATOM 1565 N N . MET A 1 201 ? -3.700 -17.560 -7.322 1.00 68.62 201 MET A N 1
ATOM 1566 C CA . MET A 1 201 ? -2.592 -16.854 -7.969 1.00 68.62 201 MET A CA 1
ATOM 1567 C C . MET A 1 201 ? -2.820 -16.548 -9.455 1.00 68.62 201 MET A C 1
ATOM 1569 O O . MET A 1 201 ? -1.954 -15.932 -10.073 1.00 68.62 201 MET A O 1
ATOM 1573 N N . GLY A 1 202 ? -3.948 -16.948 -10.053 1.00 74.00 202 GLY A N 1
ATOM 1574 C CA . GLY A 1 202 ? -4.187 -16.773 -11.491 1.00 74.00 202 GLY A CA 1
ATOM 1575 C C . GLY A 1 202 ? -3.015 -17.288 -12.343 1.00 74.00 202 GLY A C 1
ATOM 1576 O O . GLY A 1 202 ? -2.668 -18.463 -12.276 1.00 74.00 202 GLY A O 1
ATOM 1577 N N . ASN A 1 203 ? -2.377 -16.390 -13.107 1.00 75.38 203 ASN A N 1
ATOM 1578 C CA . ASN A 1 203 ? -1.212 -16.688 -13.960 1.00 75.38 203 ASN A CA 1
ATOM 1579 C C . ASN A 1 203 ? 0.152 -16.436 -13.283 1.00 75.38 203 ASN A C 1
ATOM 1581 O O . ASN A 1 203 ? 1.196 -16.516 -13.936 1.00 75.38 203 ASN A O 1
ATOM 1585 N N . PHE A 1 204 ? 0.175 -16.084 -11.998 1.00 63.59 204 PHE A N 1
ATOM 1586 C CA . PHE A 1 204 ? 1.412 -15.843 -11.261 1.00 63.59 204 PHE A CA 1
ATOM 1587 C C . PHE A 1 204 ? 1.984 -17.151 -10.702 1.00 63.59 204 PHE A C 1
ATOM 1589 O O . PHE A 1 204 ? 1.256 -18.071 -10.343 1.00 63.59 204 PHE A O 1
ATOM 1596 N N . SER A 1 205 ? 3.314 -17.231 -10.621 1.00 70.31 205 SER A N 1
ATOM 1597 C CA . SER A 1 205 ? 4.037 -18.411 -10.128 1.00 70.31 205 SER A CA 1
ATOM 1598 C C . SER A 1 205 ? 4.816 -18.086 -8.861 1.00 70.31 205 SER A C 1
ATOM 1600 O O . SER A 1 205 ? 5.358 -16.989 -8.723 1.00 70.31 205 SER A O 1
ATOM 1602 N N . ILE A 1 206 ? 4.912 -19.058 -7.952 1.00 71.44 206 ILE A N 1
ATOM 1603 C CA . ILE A 1 206 ? 5.836 -18.979 -6.821 1.00 71.44 206 ILE A CA 1
ATOM 1604 C C . ILE A 1 206 ? 7.183 -19.552 -7.274 1.00 71.44 206 ILE A C 1
ATOM 1606 O O . ILE A 1 206 ? 7.255 -20.684 -7.751 1.00 71.44 206 ILE A O 1
ATOM 1610 N N . LYS A 1 207 ? 8.254 -18.767 -7.136 1.00 69.69 207 LYS A N 1
ATOM 1611 C CA . LYS A 1 207 ? 9.627 -19.158 -7.492 1.00 69.69 207 LYS A CA 1
ATOM 1612 C C . LYS A 1 207 ? 10.506 -19.165 -6.241 1.00 69.69 207 LYS A C 1
ATOM 1614 O O . LYS A 1 207 ? 10.274 -18.373 -5.334 1.00 69.69 207 LYS A O 1
ATOM 1619 N N . ASN A 1 208 ? 11.529 -20.023 -6.219 1.00 61.88 208 ASN A N 1
ATOM 1620 C CA . ASN A 1 208 ? 12.530 -20.119 -5.143 1.00 61.88 208 ASN A CA 1
ATOM 1621 C C . ASN A 1 208 ? 11.954 -20.436 -3.746 1.00 61.88 208 ASN A C 1
ATOM 1623 O O . ASN A 1 208 ? 12.410 -19.890 -2.744 1.00 61.88 208 ASN A O 1
ATOM 1627 N N . ILE A 1 209 ? 10.954 -21.318 -3.664 1.00 66.19 209 ILE A N 1
ATOM 1628 C CA . ILE A 1 209 ? 10.454 -21.806 -2.372 1.00 66.19 209 ILE A CA 1
ATOM 1629 C C . ILE A 1 209 ? 11.489 -22.750 -1.750 1.00 66.19 209 ILE A C 1
ATOM 1631 O O . ILE A 1 209 ? 11.822 -23.768 -2.352 1.00 66.19 209 ILE A O 1
ATOM 1635 N N . THR A 1 210 ? 11.941 -22.457 -0.528 1.00 61.03 210 THR A N 1
ATOM 1636 C CA . THR A 1 210 ? 12.794 -23.377 0.246 1.00 61.03 210 THR A CA 1
ATOM 1637 C C . THR A 1 210 ? 12.009 -24.586 0.761 1.00 61.03 210 THR A C 1
ATOM 1639 O O . THR A 1 210 ? 12.495 -25.711 0.689 1.00 61.03 210 THR A O 1
ATOM 1642 N N . SER A 1 211 ? 10.791 -24.378 1.273 1.00 57.34 211 SER A N 1
ATOM 1643 C CA . SER A 1 211 ? 9.890 -25.457 1.690 1.00 57.34 211 SER A CA 1
ATOM 1644 C C . SER A 1 211 ? 8.414 -25.069 1.542 1.00 57.34 211 SER A C 1
ATOM 1646 O O . SER A 1 211 ? 8.020 -23.939 1.829 1.00 57.34 211 SER A O 1
ATOM 1648 N N . LEU A 1 212 ? 7.592 -26.024 1.093 1.00 65.38 212 LEU A N 1
ATOM 1649 C CA . LEU A 1 212 ? 6.131 -25.955 1.125 1.00 65.38 212 LEU A CA 1
ATOM 1650 C C . LEU A 1 212 ? 5.633 -27.138 1.954 1.00 65.38 212 LEU A C 1
ATOM 1652 O O . LEU A 1 212 ? 5.846 -28.289 1.580 1.00 65.38 212 LEU A O 1
ATOM 1656 N N . VAL A 1 213 ? 4.985 -26.856 3.081 1.00 62.53 213 VAL A N 1
ATOM 1657 C CA . VAL A 1 213 ? 4.427 -27.882 3.967 1.00 62.53 213 VAL A CA 1
ATOM 1658 C C . VAL A 1 213 ? 2.912 -27.750 3.942 1.00 62.53 213 VAL A C 1
ATOM 1660 O O . VAL A 1 213 ? 2.381 -26.695 4.277 1.00 62.53 213 VAL A O 1
ATOM 1663 N N . SER A 1 214 ? 2.218 -28.817 3.551 1.00 55.03 214 SER A N 1
ATOM 1664 C CA . SER A 1 214 ? 0.759 -28.889 3.613 1.00 55.03 214 SER A CA 1
ATOM 1665 C C . SER A 1 214 ? 0.317 -30.143 4.355 1.00 55.03 214 SER A C 1
ATOM 1667 O O . SER A 1 214 ? 0.932 -31.199 4.217 1.00 55.03 214 SER A O 1
ATOM 1669 N N . LYS A 1 215 ? -0.774 -30.033 5.122 1.00 50.69 215 LYS A N 1
ATOM 1670 C CA . LYS A 1 215 ? -1.419 -31.181 5.774 1.00 50.69 215 LYS A CA 1
ATOM 1671 C C . LYS A 1 215 ? -2.198 -32.039 4.771 1.00 50.69 215 LYS A C 1
ATOM 1673 O O . LYS A 1 215 ? -2.234 -33.251 4.923 1.00 50.69 215 LYS A O 1
ATOM 1678 N N . ASN A 1 216 ? -2.798 -31.409 3.758 1.00 52.09 216 ASN A N 1
ATOM 1679 C CA . ASN A 1 216 ? -3.521 -32.059 2.664 1.00 52.09 216 ASN A CA 1
ATOM 1680 C C . ASN A 1 216 ? -3.226 -31.302 1.361 1.00 52.09 216 ASN A C 1
ATOM 1682 O O . ASN A 1 216 ? -3.350 -30.079 1.324 1.00 52.09 216 ASN A O 1
ATOM 1686 N N . ALA A 1 217 ? -2.850 -32.003 0.294 1.00 57.47 217 ALA A N 1
ATOM 1687 C CA . ALA A 1 217 ? -2.628 -31.400 -1.018 1.00 57.47 217 ALA A CA 1
ATOM 1688 C C . ALA A 1 217 ? -3.359 -32.213 -2.091 1.00 57.47 217 ALA A C 1
ATOM 1690 O O . ALA A 1 217 ? -3.220 -33.435 -2.129 1.00 57.47 217 ALA A O 1
ATOM 1691 N N . ASP A 1 218 ? -4.110 -31.529 -2.955 1.00 58.66 218 ASP A N 1
ATOM 1692 C CA . ASP A 1 218 ? -4.636 -32.093 -4.198 1.00 58.66 218 ASP A CA 1
ATOM 1693 C C . ASP A 1 218 ? -3.906 -31.430 -5.370 1.00 58.66 218 ASP A C 1
ATOM 1695 O O . ASP A 1 218 ? -3.811 -30.203 -5.448 1.00 58.66 218 ASP A O 1
ATOM 1699 N N . LEU A 1 219 ? -3.318 -32.247 -6.239 1.00 63.22 219 LEU A N 1
ATOM 1700 C CA . LEU A 1 219 ? -2.477 -31.807 -7.347 1.00 63.22 219 LEU A CA 1
ATOM 1701 C C . LEU A 1 219 ? -3.045 -32.392 -8.635 1.00 63.22 219 LEU A C 1
ATOM 1703 O O . LEU A 1 219 ? -2.961 -33.599 -8.865 1.00 63.22 219 LEU A O 1
ATOM 1707 N N . ASN A 1 220 ? -3.584 -31.529 -9.498 1.00 52.53 220 ASN A N 1
ATOM 1708 C CA . ASN A 1 220 ? -4.075 -31.963 -10.805 1.00 52.53 220 ASN A CA 1
ATOM 1709 C C . ASN A 1 220 ? -2.915 -32.375 -11.722 1.00 52.53 220 ASN A C 1
ATOM 1711 O O . ASN A 1 220 ? -2.926 -33.489 -12.238 1.00 52.53 220 ASN A O 1
ATOM 1715 N N . ASN A 1 221 ? -1.896 -31.512 -11.850 1.00 55.75 221 ASN A N 1
ATOM 1716 C CA . ASN A 1 221 ? -0.678 -31.750 -12.628 1.00 55.75 221 ASN A CA 1
ATOM 1717 C C . ASN A 1 221 ? 0.545 -31.286 -11.818 1.00 55.75 221 ASN A C 1
ATOM 1719 O O . ASN A 1 221 ? 0.543 -30.176 -11.287 1.00 55.75 221 ASN A O 1
ATOM 1723 N N . GLY A 1 222 ? 1.605 -32.094 -11.762 1.00 61.22 222 GLY A N 1
ATOM 1724 C CA . GLY A 1 222 ? 2.866 -31.720 -11.119 1.00 61.22 222 GLY A CA 1
ATOM 1725 C C . GLY A 1 222 ? 4.068 -32.314 -11.848 1.00 61.22 222 GLY A C 1
ATOM 1726 O O . GLY A 1 222 ? 4.051 -33.492 -12.205 1.00 61.22 222 GLY A O 1
ATOM 1727 N N . ASN A 1 223 ? 5.097 -31.493 -12.067 1.00 61.97 223 ASN A N 1
ATOM 1728 C CA . ASN A 1 223 ? 6.394 -31.930 -12.575 1.00 61.97 223 ASN A CA 1
ATOM 1729 C C . ASN A 1 223 ? 7.441 -31.737 -11.476 1.00 61.97 223 ASN A C 1
ATOM 1731 O O . ASN A 1 223 ? 7.610 -30.623 -10.976 1.00 61.97 223 ASN A O 1
ATOM 1735 N N . PHE A 1 224 ? 8.111 -32.818 -11.088 1.00 66.19 224 PHE A N 1
ATOM 1736 C CA . PHE A 1 224 ? 9.045 -32.827 -9.968 1.00 66.19 224 PHE A CA 1
ATOM 1737 C C . PHE A 1 224 ? 10.389 -33.401 -10.410 1.00 66.19 224 PHE A C 1
ATOM 1739 O O . PHE A 1 224 ? 10.432 -34.505 -10.945 1.00 66.19 224 PHE A O 1
ATOM 1746 N N . ASN A 1 225 ? 11.492 -32.713 -10.103 1.00 52.03 225 ASN A N 1
ATOM 1747 C CA . ASN A 1 225 ? 12.832 -33.285 -10.300 1.00 52.03 225 ASN A CA 1
ATOM 1748 C C . ASN A 1 225 ? 13.021 -34.522 -9.398 1.00 52.03 225 ASN A C 1
ATOM 1750 O O . ASN A 1 225 ? 13.451 -35.578 -9.850 1.00 52.03 225 ASN A O 1
ATOM 1754 N N . THR A 1 226 ? 12.608 -34.415 -8.130 1.00 49.41 226 THR A N 1
ATOM 1755 C CA . THR A 1 226 ? 12.605 -35.521 -7.163 1.00 49.41 226 THR A CA 1
ATOM 1756 C C . THR A 1 226 ? 11.291 -35.520 -6.396 1.00 49.41 226 THR A C 1
ATOM 1758 O O . THR A 1 226 ? 10.905 -34.489 -5.844 1.00 49.41 226 THR A O 1
ATOM 1761 N N . LEU A 1 227 ? 10.626 -36.675 -6.317 1.00 61.09 227 LEU A N 1
ATOM 1762 C CA . LEU A 1 227 ? 9.461 -36.875 -5.456 1.00 61.09 227 LEU A CA 1
ATOM 1763 C C . LEU A 1 227 ? 9.751 -37.966 -4.420 1.00 61.09 227 LEU A C 1
ATOM 1765 O O . LEU A 1 227 ? 10.060 -39.104 -4.777 1.00 61.09 227 LEU A O 1
ATOM 1769 N N . SER A 1 228 ? 9.608 -37.612 -3.143 1.00 55.72 228 SER A N 1
ATOM 1770 C CA . SER A 1 228 ? 9.595 -38.554 -2.024 1.00 55.72 228 SER A CA 1
ATOM 1771 C C . SER A 1 228 ? 8.238 -38.472 -1.340 1.00 55.72 228 SER A C 1
ATOM 1773 O O . SER A 1 228 ? 7.839 -37.398 -0.888 1.00 55.72 228 SER A O 1
ATOM 1775 N N . ILE A 1 229 ? 7.516 -39.591 -1.292 1.00 59.16 229 ILE A N 1
ATOM 1776 C CA . ILE A 1 229 ? 6.270 -39.697 -0.529 1.00 59.16 229 ILE A CA 1
ATOM 1777 C C . ILE A 1 229 ? 6.544 -40.596 0.670 1.00 59.16 229 ILE A C 1
ATOM 1779 O O . ILE A 1 229 ? 6.749 -41.801 0.509 1.00 59.16 229 ILE A O 1
ATOM 1783 N N . VAL A 1 230 ? 6.523 -40.003 1.864 1.00 53.03 230 VAL A N 1
ATOM 1784 C CA . VAL A 1 230 ? 6.668 -40.715 3.136 1.00 53.03 230 VAL A CA 1
ATOM 1785 C C . VAL A 1 230 ? 5.323 -40.694 3.849 1.00 53.03 230 VAL A C 1
ATOM 1787 O O . VAL A 1 230 ? 4.851 -39.646 4.280 1.00 53.03 230 VAL A O 1
ATOM 1790 N N . GLY A 1 231 ? 4.678 -41.856 3.929 1.00 49.03 231 GLY A N 1
ATOM 1791 C CA . GLY A 1 231 ? 3.429 -42.035 4.665 1.00 49.03 231 GLY A CA 1
ATOM 1792 C C . GLY A 1 231 ? 3.669 -42.780 5.975 1.00 49.03 231 GLY A C 1
ATOM 1793 O O . GLY A 1 231 ? 4.303 -43.840 5.975 1.00 49.03 231 GLY A O 1
ATOM 1794 N N . SER A 1 232 ? 3.132 -42.267 7.081 1.00 46.44 232 SER A N 1
ATOM 1795 C CA . SER A 1 232 ? 2.885 -43.060 8.286 1.00 46.44 232 SER A CA 1
ATOM 1796 C C . SER A 1 232 ? 1.460 -43.614 8.221 1.00 46.44 232 SER A C 1
ATOM 1798 O O . SER A 1 232 ? 0.512 -42.898 7.900 1.00 46.44 232 SER A O 1
ATOM 1800 N N . SER A 1 233 ? 1.289 -44.907 8.488 1.00 44.34 233 SER A N 1
ATOM 1801 C CA . SER A 1 233 ? -0.041 -45.466 8.728 1.00 44.34 233 SER A CA 1
ATOM 1802 C C . SER A 1 233 ? 0.023 -46.476 9.857 1.00 44.34 233 SER A C 1
ATOM 1804 O O . SER A 1 233 ? 0.811 -47.420 9.774 1.00 44.34 233 SER A O 1
ATOM 1806 N N . ASP A 1 234 ? -0.874 -46.338 10.825 1.00 44.69 234 ASP A N 1
ATOM 1807 C CA . ASP A 1 234 ? -1.203 -47.378 11.798 1.00 44.69 234 ASP A CA 1
ATOM 1808 C C . ASP A 1 234 ? -1.954 -48.518 11.084 1.00 44.69 234 ASP A C 1
ATOM 1810 O O . ASP A 1 234 ? -3.184 -48.591 11.098 1.00 44.69 234 ASP A O 1
ATOM 1814 N N . ASN A 1 235 ? -1.218 -49.383 10.376 1.00 42.94 235 ASN A N 1
ATOM 1815 C CA . ASN A 1 235 ? -1.723 -50.601 9.722 1.00 42.94 235 ASN A CA 1
ATOM 1816 C C . ASN A 1 235 ? -2.860 -50.435 8.683 1.00 42.94 235 ASN A C 1
ATOM 1818 O O . ASN A 1 235 ? -3.552 -51.404 8.361 1.00 42.94 235 ASN A O 1
ATOM 1822 N N . ARG A 1 236 ? -3.069 -49.247 8.095 1.00 45.06 236 ARG A N 1
ATOM 1823 C CA . ARG A 1 236 ? -4.096 -49.030 7.052 1.00 45.06 236 ARG A CA 1
ATOM 1824 C C . ARG A 1 236 ? -3.469 -48.704 5.699 1.00 45.06 236 ARG A C 1
ATOM 1826 O O . ARG A 1 236 ? -2.725 -47.742 5.566 1.00 45.06 236 ARG A O 1
ATOM 1833 N N . ARG A 1 237 ? -3.832 -49.490 4.674 1.00 48.53 237 ARG A N 1
ATOM 1834 C CA . ARG A 1 237 ? -3.361 -49.365 3.279 1.00 48.53 237 ARG A CA 1
ATOM 1835 C C . ARG A 1 237 ? -3.398 -47.906 2.801 1.00 48.53 237 ARG A C 1
ATOM 1837 O O . ARG A 1 237 ? -4.475 -47.325 2.670 1.00 48.53 237 ARG A O 1
ATOM 1844 N N . PHE A 1 238 ? -2.229 -47.350 2.492 1.00 51.03 238 PHE A N 1
ATOM 1845 C CA . PHE A 1 238 ? -2.079 -46.010 1.928 1.00 51.03 238 PHE A CA 1
ATOM 1846 C C . PHE A 1 238 ? -2.688 -45.981 0.515 1.00 51.03 238 PHE A C 1
ATOM 1848 O O . PHE A 1 238 ? -2.246 -46.721 -0.367 1.00 51.03 238 PHE A O 1
ATOM 1855 N N . LYS A 1 239 ? -3.744 -45.184 0.300 1.00 51.34 239 LYS A N 1
ATOM 1856 C CA . LYS A 1 239 ? -4.399 -45.016 -1.009 1.00 51.34 239 LYS A CA 1
ATOM 1857 C C . LYS A 1 239 ? -4.035 -43.649 -1.581 1.00 51.34 239 LYS A C 1
ATOM 1859 O O . LYS A 1 239 ? -4.667 -42.657 -1.235 1.00 51.34 239 LYS A O 1
ATOM 1864 N N . ASN A 1 240 ? -3.065 -43.608 -2.490 1.00 53.09 240 ASN A N 1
ATOM 1865 C CA . ASN A 1 240 ? -2.801 -42.411 -3.285 1.00 53.09 240 ASN A CA 1
ATOM 1866 C C . ASN A 1 240 ? -3.672 -42.432 -4.542 1.00 53.09 240 ASN A C 1
ATOM 1868 O O . ASN A 1 240 ? -3.623 -43.385 -5.324 1.00 53.09 240 ASN A O 1
ATOM 1872 N N . LYS A 1 241 ? -4.462 -41.378 -4.756 1.00 52.84 241 LYS A N 1
ATOM 1873 C CA . LYS A 1 241 ? -5.109 -41.133 -6.047 1.00 52.84 241 LYS A CA 1
ATOM 1874 C C . LYS A 1 241 ? -4.210 -40.184 -6.833 1.00 52.84 241 LYS A C 1
ATOM 1876 O O . LYS A 1 241 ? -4.132 -39.010 -6.504 1.00 52.84 241 LYS A O 1
ATOM 1881 N N . ILE A 1 242 ? -3.513 -40.706 -7.837 1.00 56.78 242 ILE A N 1
ATOM 1882 C CA . ILE A 1 242 ? -2.599 -39.931 -8.681 1.00 56.78 242 ILE A CA 1
ATOM 1883 C C . ILE A 1 242 ? -3.208 -39.894 -10.078 1.00 56.78 242 ILE A C 1
ATOM 1885 O O . ILE A 1 242 ? -3.270 -40.929 -10.727 1.00 56.78 242 ILE A O 1
ATOM 1889 N N . ASN A 1 243 ? -3.686 -38.738 -10.544 1.00 50.00 243 ASN A N 1
ATOM 1890 C CA . ASN A 1 243 ? -4.283 -38.649 -11.882 1.00 50.00 243 ASN A CA 1
ATOM 1891 C C . ASN A 1 243 ? -3.193 -38.662 -12.971 1.00 50.00 243 ASN A C 1
ATOM 1893 O O . ASN A 1 243 ? -3.232 -39.513 -13.865 1.00 50.00 243 ASN A O 1
ATOM 1897 N N . TYR A 1 244 ? -2.195 -37.776 -12.862 1.00 53.62 244 TYR A N 1
ATOM 1898 C CA . TYR A 1 244 ? -1.034 -37.729 -13.751 1.00 53.62 244 TYR A CA 1
ATOM 1899 C C . TYR A 1 244 ? 0.194 -37.185 -13.008 1.00 53.62 244 TYR A C 1
ATOM 1901 O O . TYR A 1 244 ? 0.144 -36.098 -12.435 1.00 53.62 244 TYR A O 1
ATOM 1909 N N . LEU A 1 245 ? 1.297 -37.936 -13.006 1.00 61.59 245 LEU A N 1
ATOM 1910 C CA . LEU A 1 245 ? 2.534 -37.544 -12.329 1.00 61.59 245 LEU A CA 1
ATOM 1911 C C . LEU A 1 245 ? 3.751 -37.913 -13.180 1.00 61.59 245 LEU A C 1
ATOM 1913 O O . LEU A 1 245 ? 3.892 -39.067 -13.600 1.00 61.59 245 LEU A O 1
ATOM 1917 N N . THR A 1 246 ? 4.639 -36.939 -13.378 1.00 57.34 246 THR A N 1
ATOM 1918 C CA . THR A 1 246 ? 5.942 -37.118 -14.028 1.00 57.34 246 THR A CA 1
ATOM 1919 C C . THR A 1 246 ? 7.062 -36.706 -13.079 1.00 57.34 246 THR A C 1
ATOM 1921 O O . THR A 1 246 ? 7.039 -35.592 -12.549 1.00 57.34 246 THR A O 1
ATOM 1924 N N . SER A 1 247 ? 8.042 -37.587 -12.873 1.00 55.72 247 SER A N 1
ATOM 1925 C CA . SER A 1 247 ? 9.286 -37.241 -12.176 1.00 55.72 247 SER A CA 1
ATOM 1926 C C . SER A 1 247 ? 10.492 -37.987 -12.740 1.00 55.72 247 SER A C 1
ATOM 1928 O O . SER A 1 247 ? 10.359 -39.117 -13.215 1.00 55.72 247 SER A O 1
ATOM 1930 N N . ASP A 1 248 ? 11.684 -37.397 -12.633 1.00 51.41 248 ASP A N 1
ATOM 1931 C CA . ASP A 1 248 ? 12.925 -38.077 -13.034 1.00 51.41 248 ASP A CA 1
ATOM 1932 C C . ASP A 1 248 ? 13.250 -39.247 -12.090 1.00 51.41 248 ASP A C 1
ATOM 1934 O O . ASP A 1 248 ? 13.649 -40.328 -12.529 1.00 51.41 248 ASP A O 1
ATOM 1938 N N . ARG A 1 249 ? 13.002 -39.070 -10.788 1.00 45.31 249 ARG A N 1
ATOM 1939 C CA . ARG A 1 249 ? 13.116 -40.129 -9.776 1.00 45.31 249 ARG A CA 1
ATOM 1940 C C . ARG A 1 249 ? 11.928 -40.107 -8.820 1.00 45.31 249 ARG A C 1
ATOM 1942 O O . ARG A 1 249 ? 11.545 -39.043 -8.320 1.00 45.31 249 ARG A O 1
ATOM 1949 N N . ALA A 1 250 ? 11.364 -41.280 -8.543 1.00 56.44 250 ALA A N 1
ATOM 1950 C CA . ALA A 1 250 ? 10.319 -41.463 -7.539 1.00 56.44 250 ALA A CA 1
ATOM 1951 C C . ALA A 1 250 ? 10.756 -42.502 -6.493 1.00 56.44 250 ALA A C 1
ATOM 1953 O O . ALA A 1 250 ? 11.065 -43.649 -6.827 1.00 56.44 250 ALA A O 1
ATOM 1954 N N . VAL A 1 251 ? 10.786 -42.097 -5.220 1.00 54.41 251 VAL A N 1
ATOM 1955 C CA . VAL A 1 251 ? 11.107 -42.981 -4.088 1.00 54.41 251 VAL A CA 1
ATOM 1956 C C . VAL A 1 251 ? 9.888 -43.079 -3.179 1.00 54.41 251 VAL A C 1
ATOM 1958 O O . VAL A 1 251 ? 9.350 -42.062 -2.739 1.00 54.41 251 VAL A O 1
ATOM 1961 N N . PHE A 1 252 ? 9.462 -44.308 -2.888 1.00 59.00 252 PHE A N 1
ATOM 1962 C CA . PHE A 1 252 ? 8.326 -44.575 -2.010 1.00 59.00 252 PHE A CA 1
ATOM 1963 C C . PHE A 1 252 ? 8.797 -45.412 -0.826 1.00 59.00 252 PHE A C 1
ATOM 1965 O O . PHE A 1 252 ? 9.150 -46.582 -0.978 1.00 59.00 252 PHE A O 1
ATOM 1972 N N . GLN A 1 253 ? 8.824 -44.801 0.355 1.00 51.41 253 GLN A N 1
ATOM 1973 C CA . GLN A 1 253 ? 9.260 -45.447 1.589 1.00 51.41 253 GLN A CA 1
ATOM 1974 C C . GLN A 1 253 ? 8.307 -45.049 2.714 1.00 51.41 253 GLN A C 1
ATOM 1976 O O . GLN A 1 253 ? 8.101 -43.868 2.978 1.00 51.41 253 GLN A O 1
ATOM 1981 N N . SER A 1 254 ? 7.708 -46.026 3.394 1.00 53.84 254 SER A N 1
ATOM 1982 C CA . SER A 1 254 ? 7.140 -45.775 4.723 1.00 53.84 254 SER A CA 1
ATOM 1983 C C . SER A 1 254 ? 8.254 -45.664 5.756 1.00 53.84 254 SER A C 1
ATOM 1985 O O . SER A 1 254 ? 9.293 -46.291 5.567 1.00 53.84 254 SER A O 1
ATOM 1987 N N . ASN A 1 255 ? 8.008 -44.994 6.886 1.00 46.34 255 ASN A N 1
ATOM 1988 C CA . ASN A 1 255 ? 8.986 -44.870 7.981 1.00 46.34 255 ASN A CA 1
ATOM 1989 C C . ASN A 1 255 ? 9.603 -46.210 8.438 1.00 46.34 255 ASN A C 1
ATOM 1991 O O . ASN A 1 255 ? 10.766 -46.231 8.820 1.00 46.34 255 ASN A O 1
ATOM 1995 N N . ASN A 1 256 ? 8.862 -47.322 8.337 1.00 52.88 256 ASN A N 1
ATOM 1996 C CA . ASN A 1 256 ? 9.335 -48.663 8.719 1.00 52.88 256 ASN A CA 1
ATOM 1997 C C . ASN A 1 256 ? 9.699 -49.555 7.513 1.00 52.88 256 ASN A C 1
ATOM 1999 O O . ASN A 1 256 ? 9.982 -50.733 7.671 1.00 52.88 256 ASN A O 1
ATOM 2003 N N . GLY A 1 257 ? 9.644 -49.028 6.284 1.00 52.25 257 GLY A N 1
ATOM 2004 C CA . GLY A 1 257 ? 9.936 -49.792 5.062 1.00 52.25 257 GLY A CA 1
ATOM 2005 C C . GLY A 1 257 ? 8.954 -50.922 4.704 1.00 52.25 257 GLY A C 1
ATOM 2006 O O . GLY A 1 257 ? 9.220 -51.643 3.746 1.00 52.25 257 GLY A O 1
ATOM 2007 N N . ASP A 1 258 ? 7.843 -51.091 5.428 1.00 53.38 258 ASP A N 1
ATOM 2008 C CA . ASP A 1 258 ? 6.934 -52.239 5.278 1.00 53.38 258 ASP A CA 1
ATOM 2009 C C . ASP A 1 258 ? 5.670 -51.968 4.445 1.00 53.38 258 ASP A C 1
ATOM 2011 O O . ASP A 1 258 ? 5.046 -52.914 3.965 1.00 53.38 258 ASP A O 1
ATOM 2015 N N . ASN A 1 259 ? 5.271 -50.707 4.235 1.00 54.34 259 ASN A N 1
ATOM 2016 C CA . ASN A 1 259 ? 4.010 -50.435 3.543 1.00 54.34 259 ASN A CA 1
ATOM 2017 C C . ASN A 1 259 ? 4.171 -50.415 2.015 1.00 54.34 259 ASN A C 1
ATOM 2019 O O . ASN A 1 259 ? 5.079 -49.762 1.493 1.00 54.34 259 ASN A O 1
ATOM 2023 N N . PRO A 1 260 ? 3.253 -51.061 1.279 1.00 57.25 260 PRO A N 1
ATOM 2024 C CA . PRO A 1 260 ? 3.306 -51.098 -0.171 1.00 57.25 260 PRO A CA 1
ATOM 2025 C C . PRO A 1 260 ? 2.840 -49.805 -0.838 1.00 57.25 260 PRO A C 1
ATOM 2027 O O . PRO A 1 260 ? 1.886 -49.159 -0.389 1.00 57.25 260 PRO A O 1
ATOM 2030 N N . LEU A 1 261 ? 3.437 -49.489 -1.989 1.00 61.25 261 LEU A N 1
ATOM 2031 C CA . LEU A 1 261 ? 2.887 -48.499 -2.908 1.00 61.25 261 LEU A CA 1
ATOM 2032 C C . LEU A 1 261 ? 1.654 -49.089 -3.600 1.00 61.25 261 LEU A C 1
ATOM 2034 O O . LEU A 1 261 ? 1.788 -49.967 -4.445 1.00 61.25 261 LEU A O 1
ATOM 2038 N N . ASN A 1 262 ? 0.459 -48.587 -3.278 1.00 58.84 262 ASN A N 1
ATOM 2039 C CA . ASN A 1 262 ? -0.776 -48.953 -3.975 1.00 58.84 262 ASN A CA 1
ATOM 2040 C C . ASN A 1 262 ? -1.170 -47.873 -4.992 1.00 58.84 262 ASN A C 1
ATOM 2042 O O . ASN A 1 262 ? -1.538 -46.763 -4.598 1.00 58.84 262 ASN A O 1
ATOM 2046 N N . ILE A 1 263 ? -1.172 -48.203 -6.286 1.00 59.81 263 ILE A N 1
ATOM 2047 C CA . ILE A 1 263 ? -1.720 -47.330 -7.340 1.00 59.81 263 ILE A CA 1
ATOM 2048 C C . ILE A 1 263 ? -3.120 -47.829 -7.709 1.00 59.81 263 ILE A C 1
ATOM 2050 O O . ILE A 1 263 ? -3.261 -48.869 -8.352 1.00 59.81 263 ILE A O 1
ATOM 2054 N N . TYR A 1 264 ? -4.155 -47.079 -7.313 1.00 51.84 264 TYR A N 1
ATOM 2055 C CA . TYR A 1 264 ? -5.558 -47.475 -7.516 1.00 51.84 264 TYR A CA 1
ATOM 2056 C C . TYR A 1 264 ? -6.176 -46.972 -8.838 1.00 51.84 264 TYR A C 1
ATOM 2058 O O . TYR A 1 264 ? -7.047 -47.626 -9.414 1.00 51.84 264 TYR A O 1
ATOM 2066 N N . ARG A 1 265 ? -5.748 -45.792 -9.321 1.00 54.56 265 ARG A N 1
ATOM 2067 C CA . ARG A 1 265 ? -6.156 -45.161 -10.597 1.00 54.56 265 ARG A CA 1
ATOM 2068 C C . ARG A 1 265 ? -5.034 -44.254 -11.124 1.00 54.56 265 ARG A C 1
ATOM 2070 O O . ARG A 1 265 ? -4.314 -43.694 -10.303 1.00 54.56 265 ARG A O 1
ATOM 2077 N N . GLY A 1 266 ? -4.950 -44.089 -12.451 1.00 57.28 266 GLY A N 1
ATOM 2078 C CA . GLY A 1 266 ? -4.100 -43.102 -13.138 1.00 57.28 266 GLY A CA 1
ATOM 2079 C C . GLY A 1 266 ? -2.776 -43.624 -13.709 1.00 57.28 266 GLY A C 1
ATOM 2080 O O . GLY A 1 266 ? -2.503 -44.831 -13.681 1.00 57.28 266 GLY A O 1
ATOM 2081 N N . ASN A 1 267 ? -1.985 -42.697 -14.268 1.00 62.88 267 ASN A N 1
ATOM 2082 C CA . ASN A 1 267 ? -0.719 -42.983 -14.947 1.00 62.88 267 ASN A CA 1
ATOM 2083 C C . ASN A 1 267 ? 0.481 -42.489 -14.125 1.00 62.88 267 ASN A C 1
ATOM 2085 O O . ASN A 1 267 ? 0.535 -41.314 -13.757 1.00 62.88 267 ASN A O 1
ATOM 2089 N N . LEU A 1 268 ? 1.460 -43.364 -13.887 1.00 66.81 268 LEU A N 1
ATOM 2090 C CA . LEU A 1 268 ? 2.759 -43.004 -13.313 1.00 66.81 268 LEU A CA 1
ATOM 2091 C C . LEU A 1 268 ? 3.814 -43.103 -14.414 1.00 66.81 268 LEU A C 1
ATOM 2093 O O . LEU A 1 268 ? 3.986 -44.179 -14.981 1.00 66.81 268 LEU A O 1
ATOM 2097 N N . LYS A 1 269 ? 4.532 -42.016 -14.703 1.00 67.94 269 LYS A N 1
ATOM 2098 C CA . LYS A 1 269 ? 5.695 -42.046 -15.596 1.00 67.94 269 LYS A CA 1
ATOM 2099 C C . LYS A 1 269 ? 6.917 -41.532 -14.849 1.00 67.94 269 LYS A C 1
ATOM 2101 O O . LYS A 1 269 ? 6.947 -40.372 -14.448 1.00 67.94 269 LYS A O 1
ATOM 2106 N N . THR A 1 270 ? 7.918 -42.383 -14.661 1.00 67.12 270 THR A N 1
ATOM 2107 C CA . THR A 1 270 ? 9.176 -41.988 -14.019 1.00 67.12 270 THR A CA 1
ATOM 2108 C C . THR A 1 270 ? 10.366 -42.672 -14.674 1.00 67.12 270 THR A C 1
ATOM 2110 O O . THR A 1 270 ? 10.217 -43.765 -15.202 1.00 67.12 270 THR A O 1
ATOM 2113 N N . ASN A 1 271 ? 11.549 -42.055 -14.684 1.00 61.75 271 ASN A N 1
ATOM 2114 C CA . ASN A 1 271 ? 12.723 -42.730 -15.247 1.00 61.75 271 ASN A CA 1
ATOM 2115 C C . ASN A 1 271 ? 13.227 -43.839 -14.315 1.00 61.75 271 ASN A C 1
ATOM 2117 O O . ASN A 1 271 ? 13.656 -44.875 -14.812 1.00 61.75 271 ASN A O 1
ATOM 2121 N N . SER A 1 272 ? 13.135 -43.650 -12.993 1.00 60.22 272 SER A N 1
ATOM 2122 C CA . SER A 1 272 ? 13.568 -44.640 -12.000 1.00 60.22 272 SER A CA 1
ATOM 2123 C C . SER A 1 272 ? 12.586 -44.789 -10.833 1.00 60.22 272 SER A C 1
ATOM 2125 O O . SER A 1 272 ? 12.127 -43.794 -10.264 1.00 60.22 272 SER A O 1
ATOM 2127 N N . LEU A 1 273 ? 12.285 -46.036 -10.455 1.00 68.25 273 LEU A N 1
ATOM 2128 C CA . LEU A 1 273 ? 11.375 -46.390 -9.359 1.00 68.25 273 LEU A CA 1
ATOM 2129 C C . LEU A 1 273 ? 12.077 -47.272 -8.318 1.00 68.25 273 LEU A C 1
ATOM 2131 O O . LEU A 1 273 ? 12.665 -48.292 -8.665 1.00 68.25 273 LEU A O 1
ATOM 2135 N N . SER A 1 274 ? 11.977 -46.921 -7.034 1.00 64.06 274 SER A N 1
ATOM 2136 C CA . SER A 1 274 ? 12.497 -47.751 -5.937 1.00 64.06 274 SER A CA 1
ATOM 2137 C C . SER A 1 274 ? 11.501 -47.863 -4.781 1.00 64.06 274 SER A C 1
ATOM 2139 O O . SER A 1 274 ? 10.966 -46.850 -4.318 1.00 64.06 274 SER A O 1
ATOM 2141 N N . GLY A 1 275 ? 11.253 -49.093 -4.318 1.00 65.69 275 GLY A N 1
ATOM 2142 C CA . GLY A 1 275 ? 10.361 -49.387 -3.190 1.00 65.69 275 GLY A CA 1
ATOM 2143 C C . GLY A 1 275 ? 10.323 -50.880 -2.843 1.00 65.69 275 GLY A C 1
ATOM 2144 O O . GLY A 1 275 ? 10.709 -51.714 -3.647 1.00 65.69 275 GLY A O 1
ATOM 2145 N N . ARG A 1 276 ? 9.861 -51.252 -1.643 1.00 64.81 276 ARG A N 1
ATOM 2146 C CA . ARG A 1 276 ? 9.840 -52.669 -1.220 1.00 64.81 276 ARG A CA 1
ATOM 2147 C C . ARG A 1 276 ? 8.696 -53.463 -1.859 1.00 64.81 276 ARG A C 1
ATOM 2149 O O . ARG A 1 276 ? 8.917 -54.564 -2.343 1.00 64.81 276 ARG A O 1
ATOM 2156 N N . TYR A 1 277 ? 7.497 -52.892 -1.913 1.00 63.09 277 TYR A N 1
ATOM 2157 C CA . TYR A 1 277 ? 6.316 -53.550 -2.474 1.00 63.09 277 TYR A CA 1
ATOM 2158 C C . TYR A 1 277 ? 5.578 -52.604 -3.428 1.00 63.09 277 TYR A C 1
ATOM 2160 O O . TYR A 1 277 ? 5.277 -51.467 -3.049 1.00 63.09 277 TYR A O 1
ATOM 2168 N N . LEU A 1 278 ? 5.253 -53.072 -4.637 1.00 66.88 278 LEU A N 1
ATOM 2169 C CA . LEU A 1 278 ? 4.405 -52.364 -5.601 1.00 66.88 278 LEU A CA 1
ATOM 2170 C C . LEU A 1 278 ? 3.125 -53.157 -5.865 1.00 66.88 278 LEU A C 1
ATOM 2172 O O . LEU A 1 278 ? 3.164 -54.287 -6.342 1.00 66.88 278 LEU A O 1
ATOM 2176 N N . PHE A 1 279 ? 1.985 -52.524 -5.616 1.00 63.06 279 PHE A N 1
ATOM 2177 C CA . PHE A 1 279 ? 0.665 -53.089 -5.834 1.00 63.06 279 PHE A CA 1
ATOM 2178 C C . PHE A 1 279 ? -0.162 -52.205 -6.767 1.00 63.06 279 PHE A C 1
ATOM 2180 O O . PHE A 1 279 ? -0.375 -51.016 -6.507 1.00 63.06 279 PHE A O 1
ATOM 2187 N N . LYS A 1 280 ? -0.687 -52.783 -7.848 1.00 59.97 280 LYS A N 1
ATOM 2188 C CA . LYS A 1 280 ? -1.610 -52.085 -8.753 1.00 59.97 280 LYS A CA 1
ATOM 2189 C C . LYS A 1 280 ? -2.939 -52.832 -8.829 1.00 59.97 280 LYS A C 1
ATOM 2191 O O . LYS A 1 280 ? -3.057 -53.859 -9.494 1.00 59.97 280 LYS A O 1
ATOM 2196 N N . TYR A 1 281 ? -3.952 -52.269 -8.176 1.00 57.59 281 TYR A N 1
ATOM 2197 C CA . TYR A 1 281 ? -5.307 -52.819 -8.110 1.00 57.59 281 TYR A CA 1
ATOM 2198 C C . TYR A 1 281 ? -6.308 -51.753 -8.560 1.00 57.59 281 TYR A C 1
ATOM 2200 O O . TYR A 1 281 ? -6.304 -50.669 -7.990 1.00 57.59 281 TYR A O 1
ATOM 2208 N N . GLY A 1 282 ? -7.189 -52.032 -9.528 1.00 55.03 282 GLY A N 1
ATOM 2209 C CA . GLY A 1 282 ? -8.282 -51.113 -9.887 1.00 55.03 282 GLY A CA 1
ATOM 2210 C C . GLY A 1 282 ? -8.461 -50.833 -11.384 1.00 55.03 282 GLY A C 1
ATOM 2211 O O . GLY A 1 282 ? -8.278 -51.707 -12.225 1.00 55.03 282 GLY A O 1
ATOM 2212 N N . LEU A 1 283 ? -8.915 -49.615 -11.698 1.00 51.31 283 LEU A N 1
ATOM 2213 C CA . LEU A 1 283 ? -9.308 -49.159 -13.045 1.00 51.31 283 LEU A CA 1
ATOM 2214 C C . LEU A 1 283 ? -8.095 -48.915 -13.970 1.00 51.31 283 LEU A C 1
ATOM 2216 O O . LEU A 1 283 ? -6.981 -48.761 -13.465 1.00 51.31 283 LEU A O 1
ATOM 2220 N N . PRO A 1 284 ? -8.287 -48.859 -15.308 1.00 53.28 284 PRO A N 1
ATOM 2221 C CA . PRO A 1 284 ? -7.184 -48.775 -16.263 1.00 53.28 284 PRO A CA 1
ATOM 2222 C C . PRO A 1 284 ? -6.281 -47.558 -16.045 1.00 53.28 284 PRO A C 1
ATOM 2224 O O . PRO A 1 284 ? -6.736 -46.450 -15.758 1.00 53.28 284 PRO A O 1
ATOM 2227 N N . GLY A 1 285 ? -4.980 -47.795 -16.186 1.00 55.69 285 GLY A N 1
ATOM 2228 C CA . GLY A 1 285 ? -3.913 -46.809 -16.065 1.00 55.69 285 GLY A CA 1
ATOM 2229 C C . GLY A 1 285 ? -2.554 -47.484 -16.234 1.00 55.69 285 GLY A C 1
ATOM 2230 O O . GLY A 1 285 ? -2.421 -48.682 -15.969 1.00 55.69 285 GLY A O 1
ATOM 2231 N N . TYR A 1 286 ? -1.547 -46.726 -16.645 1.00 62.66 286 TYR A N 1
ATOM 2232 C CA . TYR A 1 286 ? -0.234 -47.232 -17.033 1.00 62.66 286 TYR A CA 1
ATOM 2233 C C . TYR A 1 286 ? 0.852 -46.843 -16.037 1.00 62.66 286 TYR A C 1
ATOM 2235 O O . TYR A 1 286 ? 0.816 -45.767 -15.443 1.00 62.66 286 TYR A O 1
ATOM 2243 N N . VAL A 1 287 ? 1.830 -47.721 -15.857 1.00 66.19 287 VAL A N 1
ATOM 2244 C CA . VAL A 1 287 ? 3.076 -47.373 -15.175 1.00 66.19 287 VAL A CA 1
ATOM 2245 C C . VAL A 1 287 ? 4.207 -47.497 -16.193 1.00 66.19 287 VAL A C 1
ATOM 2247 O O . VAL A 1 287 ? 4.413 -48.568 -16.759 1.00 66.19 287 VAL A O 1
ATOM 2250 N N . TYR A 1 288 ? 4.878 -46.382 -16.466 1.00 68.94 288 TYR A N 1
ATOM 2251 C CA . TYR A 1 288 ? 5.997 -46.266 -17.399 1.00 68.94 288 TYR A CA 1
ATOM 2252 C C . TYR A 1 288 ? 7.264 -46.007 -16.596 1.00 68.94 288 TYR A C 1
ATOM 2254 O O . TYR A 1 288 ? 7.379 -44.949 -15.969 1.00 68.94 288 TYR A O 1
ATOM 2262 N N . VAL A 1 289 ? 8.184 -46.969 -16.594 1.00 68.19 289 VAL A N 1
ATOM 2263 C CA . VAL A 1 289 ? 9.432 -46.866 -15.833 1.00 68.19 289 VAL A CA 1
ATOM 2264 C C . VAL A 1 289 ? 10.598 -47.409 -16.642 1.00 68.19 289 VAL A C 1
ATOM 2266 O O . VAL A 1 289 ? 10.532 -48.539 -17.107 1.00 68.19 289 VAL A O 1
ATOM 2269 N N . ASN A 1 290 ? 11.683 -46.646 -16.784 1.00 66.62 290 ASN A N 1
ATOM 2270 C CA . ASN A 1 290 ? 12.870 -47.161 -17.475 1.00 66.62 290 ASN A CA 1
ATOM 2271 C C . ASN A 1 290 ? 13.642 -48.132 -16.564 1.00 66.62 290 ASN A C 1
ATOM 2273 O O . ASN A 1 290 ? 13.901 -49.266 -16.953 1.00 66.62 290 ASN A O 1
ATOM 2277 N N . THR A 1 291 ? 13.914 -47.742 -15.313 1.00 62.41 291 THR A N 1
ATOM 2278 C CA . THR A 1 291 ? 14.624 -48.589 -14.338 1.00 62.41 291 THR A CA 1
ATOM 2279 C C . THR A 1 291 ? 13.842 -48.787 -13.041 1.00 62.41 291 THR A C 1
ATOM 2281 O O . THR A 1 291 ? 13.301 -47.838 -12.472 1.00 62.41 291 THR A O 1
ATOM 2284 N N . ALA A 1 292 ? 13.763 -50.020 -12.536 1.00 66.94 292 ALA A N 1
ATOM 2285 C CA . ALA A 1 292 ? 13.033 -50.311 -11.299 1.00 66.94 292 ALA A CA 1
ATOM 2286 C C . ALA A 1 292 ? 13.804 -51.243 -10.356 1.00 66.94 292 ALA A C 1
ATOM 2288 O O . ALA A 1 292 ? 14.324 -52.279 -10.771 1.00 66.94 292 ALA A O 1
ATOM 2289 N N . LEU A 1 293 ? 13.817 -50.881 -9.070 1.00 68.62 293 LEU A N 1
ATOM 2290 C CA . LEU A 1 293 ? 14.316 -51.691 -7.959 1.00 68.62 293 LEU A CA 1
ATOM 2291 C C . LEU A 1 293 ? 13.164 -51.948 -6.982 1.00 68.62 293 LEU A C 1
ATOM 2293 O O . LEU A 1 293 ? 12.846 -51.089 -6.150 1.00 68.62 293 LEU A O 1
ATOM 2297 N N . ILE A 1 294 ? 12.515 -53.104 -7.119 1.00 68.88 294 ILE A N 1
ATOM 2298 C CA . ILE A 1 294 ? 11.334 -53.477 -6.332 1.00 68.88 294 ILE A CA 1
ATOM 2299 C C . ILE A 1 294 ? 11.550 -54.856 -5.707 1.00 68.88 294 ILE A C 1
ATOM 2301 O O . ILE A 1 294 ? 12.019 -55.757 -6.392 1.00 68.88 294 ILE A O 1
ATOM 2305 N N . ASN A 1 295 ? 11.205 -55.065 -4.431 1.00 67.56 295 ASN A N 1
ATOM 2306 C CA . ASN A 1 295 ? 11.360 -56.406 -3.849 1.00 67.56 295 ASN A CA 1
ATOM 2307 C C . ASN A 1 295 ? 10.215 -57.336 -4.262 1.00 67.56 295 ASN A C 1
ATOM 2309 O O . ASN A 1 295 ? 10.492 -58.453 -4.669 1.00 67.56 295 ASN A O 1
ATOM 2313 N N . SER A 1 296 ? 8.962 -56.874 -4.219 1.00 62.81 296 SER A N 1
ATOM 2314 C CA . SER A 1 296 ? 7.790 -57.655 -4.643 1.00 62.81 296 SER A CA 1
ATOM 2315 C C . SER A 1 296 ? 6.774 -56.803 -5.414 1.00 62.81 296 SER A C 1
ATOM 2317 O O . SER A 1 296 ? 6.519 -55.640 -5.078 1.00 62.81 296 SER A O 1
ATOM 2319 N N . LEU A 1 297 ? 6.202 -57.390 -6.467 1.00 67.44 297 LEU A N 1
ATOM 2320 C CA . LEU A 1 297 ? 5.264 -56.766 -7.400 1.00 67.44 297 LEU A CA 1
ATOM 2321 C C . LEU A 1 297 ? 3.987 -57.609 -7.495 1.00 67.44 297 LEU A C 1
ATOM 2323 O O . LEU A 1 297 ? 4.078 -58.804 -7.763 1.00 67.44 297 LEU A O 1
ATOM 2327 N N . SER A 1 298 ? 2.807 -56.990 -7.352 1.00 65.56 298 SER A N 1
ATOM 2328 C CA . SER A 1 298 ? 1.544 -57.647 -7.717 1.00 65.56 298 SER A CA 1
ATOM 2329 C C . SER A 1 298 ? 0.545 -56.739 -8.438 1.00 65.56 298 SER A C 1
ATOM 2331 O O . SER A 1 298 ? 0.425 -55.537 -8.154 1.00 65.56 298 SER A O 1
ATOM 2333 N N . MET A 1 299 ? -0.152 -57.316 -9.422 1.00 65.19 299 MET A N 1
ATOM 2334 C CA . MET A 1 299 ? -0.990 -56.597 -10.384 1.00 65.19 299 MET A CA 1
ATOM 2335 C C . MET A 1 299 ? -2.299 -57.336 -10.698 1.00 65.19 299 MET A C 1
ATOM 2337 O O . MET A 1 299 ? -2.356 -58.556 -10.764 1.00 65.19 299 MET A O 1
ATOM 2341 N N . SER A 1 300 ? -3.380 -56.592 -10.961 1.00 57.88 300 SER A N 1
ATOM 2342 C CA . SER A 1 300 ? -4.635 -57.190 -11.451 1.00 57.88 300 SER A CA 1
ATOM 2343 C C . SER A 1 300 ? -4.579 -57.497 -12.954 1.00 57.88 300 SER A C 1
ATOM 2345 O O . SER A 1 300 ? -4.417 -56.584 -13.773 1.00 57.88 300 SER A O 1
ATOM 2347 N N . VAL A 1 301 ? -4.782 -58.770 -13.309 1.00 51.12 301 VAL A N 1
ATOM 2348 C CA . 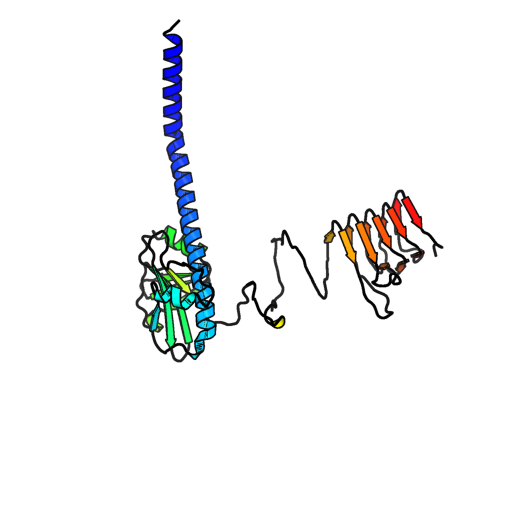VAL A 1 301 ? -4.807 -59.282 -14.691 1.00 51.12 301 VAL A CA 1
ATOM 2349 C C . VAL A 1 301 ? -5.856 -58.553 -15.550 1.00 51.12 301 VAL A C 1
ATOM 2351 O O . VAL A 1 301 ? -7.001 -58.359 -15.144 1.00 51.12 301 VAL A O 1
ATOM 2354 N N . GLY A 1 302 ? -5.467 -58.162 -16.770 1.00 48.91 302 GLY A N 1
ATOM 2355 C CA . GLY A 1 302 ? -6.395 -57.829 -17.861 1.00 48.91 302 GLY A CA 1
ATOM 2356 C C . GLY A 1 302 ? -6.841 -56.369 -18.012 1.00 48.91 302 GLY A C 1
ATOM 2357 O O . GLY A 1 302 ? -7.569 -56.075 -18.957 1.00 48.91 302 GLY A O 1
ATOM 2358 N N . ARG A 1 303 ? -6.443 -55.434 -17.133 1.00 49.78 303 ARG A N 1
ATOM 2359 C CA . ARG A 1 303 ? -6.827 -54.001 -17.265 1.00 49.78 303 ARG A CA 1
ATOM 2360 C C . ARG A 1 303 ? -5.725 -52.989 -16.950 1.00 49.78 303 ARG A C 1
ATOM 2362 O O . ARG A 1 303 ? -5.974 -51.787 -16.986 1.00 49.78 303 ARG A O 1
ATOM 2369 N N . THR A 1 304 ? -4.516 -53.449 -16.645 1.00 51.09 304 THR A N 1
ATOM 2370 C CA . THR A 1 304 ? -3.382 -52.593 -16.284 1.00 51.09 304 THR A CA 1
ATOM 2371 C C . THR A 1 304 ? -2.194 -52.874 -17.200 1.00 51.09 304 THR A C 1
ATOM 2373 O O . THR A 1 304 ? -1.830 -54.026 -17.398 1.00 51.09 304 THR A O 1
ATOM 2376 N N . GLY A 1 305 ? -1.624 -51.826 -17.802 1.00 52.47 305 GLY A N 1
ATOM 2377 C CA . GLY A 1 305 ? -0.424 -51.934 -18.634 1.00 52.47 305 GLY A CA 1
ATOM 2378 C C . GLY A 1 305 ? 0.805 -51.468 -17.862 1.00 52.47 305 GLY A C 1
ATOM 2379 O O . GLY A 1 305 ? 0.771 -50.415 -17.218 1.00 52.47 305 GLY A O 1
ATOM 2380 N N . PHE A 1 306 ? 1.880 -52.244 -17.921 1.00 55.66 306 PHE A N 1
ATOM 2381 C CA . PHE A 1 306 ? 3.178 -51.875 -17.371 1.00 55.66 306 PHE A CA 1
ATOM 2382 C C . PHE A 1 306 ? 4.198 -51.862 -18.510 1.00 55.66 306 PHE A C 1
ATOM 2384 O O . PHE A 1 306 ? 4.318 -52.851 -19.227 1.00 55.66 306 PHE A O 1
ATOM 2391 N N . TYR A 1 307 ? 4.917 -50.753 -18.682 1.00 57.25 307 TYR A N 1
ATOM 2392 C CA . TYR A 1 307 ? 5.959 -50.626 -19.700 1.00 57.25 307 TYR A CA 1
ATOM 2393 C C . TYR A 1 307 ? 7.297 -50.339 -19.018 1.00 57.25 307 TYR A C 1
ATOM 2395 O O . TYR A 1 307 ? 7.533 -49.231 -18.529 1.00 57.25 307 TYR A O 1
ATOM 2403 N N . GLY A 1 308 ? 8.136 -51.375 -18.965 1.00 54.78 308 GLY A N 1
ATOM 2404 C CA . GLY A 1 308 ? 9.522 -51.325 -18.518 1.00 54.78 308 GLY A CA 1
ATOM 2405 C C . GLY A 1 308 ? 10.460 -51.330 -19.719 1.00 54.78 308 GLY A C 1
ATOM 2406 O O . GLY A 1 308 ? 10.348 -52.217 -20.560 1.00 54.78 308 GLY A O 1
ATOM 2407 N N . MET A 1 309 ? 11.358 -50.356 -19.832 1.00 52.19 309 MET A N 1
ATOM 2408 C CA . MET A 1 309 ? 12.356 -50.319 -20.903 1.00 52.19 309 MET A CA 1
ATOM 2409 C C . MET A 1 309 ? 13.750 -50.316 -20.269 1.00 52.19 309 MET A C 1
ATOM 2411 O O . MET A 1 309 ? 14.190 -49.283 -19.780 1.00 52.19 309 MET A O 1
ATOM 2415 N N . TYR A 1 310 ? 14.415 -51.475 -20.323 1.00 50.59 310 TYR A N 1
ATOM 2416 C CA . TYR A 1 310 ? 15.862 -51.712 -20.181 1.00 50.59 310 TYR A CA 1
ATOM 2417 C C . TYR A 1 310 ? 16.381 -52.424 -18.909 1.00 50.59 310 TYR A C 1
ATOM 2419 O O . TYR A 1 310 ? 16.895 -53.520 -19.089 1.00 50.59 310 TYR A O 1
ATOM 2427 N N . ASP A 1 311 ? 16.213 -51.942 -17.665 1.00 53.34 311 ASP A N 1
ATOM 2428 C CA . ASP A 1 311 ? 16.885 -52.577 -16.497 1.00 53.34 311 ASP A CA 1
ATOM 2429 C C . ASP A 1 311 ? 15.981 -52.757 -15.268 1.00 53.34 311 ASP A C 1
ATOM 2431 O O . ASP A 1 311 ? 15.642 -51.806 -14.554 1.00 53.34 311 ASP A O 1
ATOM 2435 N N . TRP A 1 312 ? 15.587 -54.004 -15.007 1.00 57.53 312 TRP A N 1
ATOM 2436 C CA . TRP A 1 312 ? 14.671 -54.370 -13.927 1.00 57.53 312 TRP A CA 1
ATOM 2437 C C . TRP A 1 312 ? 15.316 -55.367 -12.976 1.00 57.53 312 TRP A C 1
ATOM 2439 O O . TRP A 1 312 ? 15.724 -56.448 -13.394 1.00 57.53 312 TRP A O 1
ATOM 2449 N N . ASN A 1 313 ? 15.359 -55.024 -11.688 1.00 55.31 313 ASN A N 1
ATOM 2450 C CA . ASN A 1 313 ? 15.826 -55.929 -10.643 1.00 55.31 313 ASN A CA 1
ATOM 2451 C C . ASN A 1 313 ? 14.713 -56.145 -9.605 1.00 55.31 313 ASN A C 1
ATOM 2453 O O . ASN A 1 313 ? 14.555 -55.363 -8.659 1.00 55.31 313 ASN A O 1
ATOM 2457 N N . VAL A 1 314 ? 13.905 -57.186 -9.842 1.00 56.03 314 VAL A N 1
ATOM 2458 C CA . VAL A 1 314 ? 12.819 -57.622 -8.954 1.00 56.03 314 VAL A CA 1
ATOM 2459 C C . VAL A 1 314 ? 13.292 -58.826 -8.146 1.00 56.03 314 VAL A C 1
ATOM 2461 O O . VAL A 1 314 ? 13.664 -59.841 -8.725 1.00 56.03 314 VAL A O 1
ATOM 2464 N N . HIS A 1 315 ? 13.308 -58.706 -6.816 1.00 48.75 315 HIS A N 1
ATOM 2465 C CA . HIS A 1 315 ? 13.993 -59.670 -5.941 1.00 48.75 315 HIS A CA 1
ATOM 2466 C C . HIS A 1 315 ? 13.124 -60.867 -5.491 1.00 48.75 315 HIS A C 1
ATOM 2468 O O . HIS A 1 315 ? 13.666 -61.804 -4.910 1.00 48.75 315 HIS A O 1
ATOM 2474 N N . SER A 1 316 ? 11.805 -60.870 -5.733 1.00 49.03 316 SER A N 1
ATOM 2475 C CA . SER A 1 316 ? 10.904 -61.992 -5.404 1.00 49.03 316 SER A CA 1
ATOM 2476 C C . SER A 1 316 ? 9.718 -62.126 -6.373 1.00 49.03 316 SER A C 1
ATOM 2478 O O . SER A 1 316 ? 9.517 -61.269 -7.231 1.00 49.03 316 SER A O 1
ATOM 2480 N N . ASP A 1 317 ? 8.916 -63.185 -6.185 1.00 43.50 317 ASP A N 1
ATOM 2481 C CA . ASP A 1 317 ? 7.804 -63.618 -7.048 1.00 43.50 317 ASP A CA 1
ATOM 2482 C C . ASP A 1 317 ? 6.910 -62.485 -7.579 1.00 43.50 317 ASP A C 1
ATOM 2484 O O . ASP A 1 317 ? 6.415 -61.633 -6.833 1.00 43.50 317 ASP A O 1
ATOM 2488 N N . VAL A 1 318 ? 6.683 -62.526 -8.894 1.00 46.19 318 VAL A N 1
ATOM 2489 C CA . VAL A 1 318 ? 5.670 -61.739 -9.601 1.00 46.19 318 VAL A CA 1
ATOM 2490 C C . VAL A 1 318 ? 4.345 -62.495 -9.486 1.00 46.19 318 VAL A C 1
ATOM 2492 O O . VAL A 1 318 ? 4.252 -63.618 -9.981 1.00 46.19 318 VAL A O 1
ATOM 2495 N N . ILE A 1 319 ? 3.338 -61.895 -8.837 1.00 44.25 319 ILE A N 1
ATOM 2496 C CA . ILE A 1 319 ? 1.979 -62.463 -8.703 1.00 44.25 319 ILE A CA 1
ATOM 2497 C C . ILE A 1 319 ? 0.943 -61.542 -9.344 1.00 44.25 319 ILE A C 1
ATOM 2499 O O . ILE A 1 319 ? 0.739 -60.410 -8.840 1.00 44.25 319 ILE A O 1
#

=== Feature glossary ===
The record interleaves many kinds of information about one protein. Here is each kind framed as the question it answers.

Q: What does the local fold look like, residue by residue?
A: The Foldseek 3Di string encodes local tertiary geometry as a 20-letter alphabet — one character per residue — derived from the relative positions of nearby Cα atoms. Unlike the amino-acid sequence, 3Di is a direct function of the 3D structure, so two proteins with the same fold have similar 3Di strings even at low sequence identity.

Q: Which residues are in helices, strands, or loops?
A: The SS8 string is DSSP's per-residue secondary-structure call. α-helix (H) means an i→i+4 H-bond ladder; β-strand (E) means the residue participates in a β-sheet; 3₁₀ (G) and π (I) are tighter and wider helices; T/S are turns/bends; '-' is loop.

Q: How big and how compact is the whole molecule?
A: Radius of gyration (Rg) is the root-mean-square distance of Cα atoms from their centroid — a single number for overall size and compactness. A globular domain of N residues has Rg ≈ 2.2·N^0.38 Å; an extended or disordered chain has a much larger Rg. The Cα contact count is the number of residue pairs whose Cα atoms are within 8 Å and are more than four positions apart in sequence — a standard proxy for tertiary packing density. The bounding box is the smallest axis-aligned box enclosing all Cα atoms.

Q: Where is each backbone atom in 3D?
A: Structure coordinates are given as an mmCIF _atom_site loop: one row per atom with element, residue name, chain id, sequence number, and x/y/z position in Å. Only the four main-chain atoms per residue are included here; side chains are omitted to keep the record compact.

Q: What is the amino-acid chain?
A: Primary structure: the covalent order of the twenty standard amino acids along the backbone. Two proteins with the same sequence will (almost always) fold to the same structure; two with 30% identity often share a fold but not the details.

Q: What if only a Cα 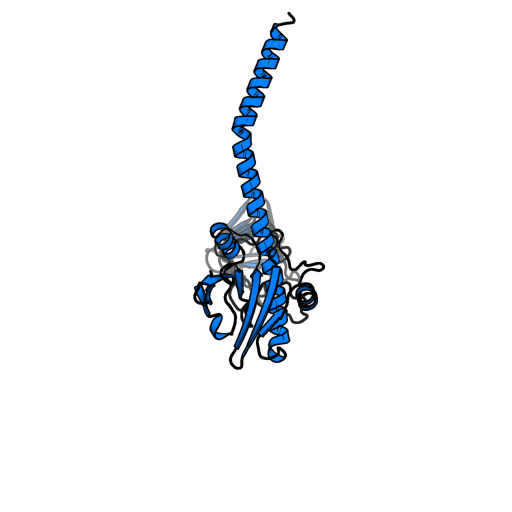trace is available?
A: Three-state secondary structure (P-SEA) collapses the eight DSSP classes into helix (a), strand (b), and coil (c). P-SEA assigns these from Cα geometry alone — distances and angles — without requiring backbone oxygens, so it works on any Cα trace.

Q: What family and function is it annotated with?
A: Database cross-references. InterPro integrates a dozen domain/family signature databases into unified entries with residue-range hits. GO terms attach function/process/location labels with evidence codes. CATH codes position the fold in a four-level structural taxonomy. Organism is the NCBI-taxonomy species name.

Q: How confident is the AlphaFold model at each residue?
A: pLDDT is the predicted lDDT-Cα score: AlphaFold's confidence that the local environment of each residue (all inter-atomic distances within 15 Å) is correctly placed. It is a per-residue number between 0 and 100, with higher meaning more reliable.

Q: How mobile is each atom in the crystal?
A: B-factor (Debye–Waller factor) reflects atomic displacement in the crystal lattice. It is an experimental observable (units Å²), not a prediction; low values mean the atom is pinned down, high values mean it moves or is heterogeneous across the crystal.

Q: Which residues are buried vs exposed?
A: SASA measures how much of the protein is reachable by solvent. It is computed by rolling a water-sized probe over the atomic surface and summing the exposed area (Å²). Per-residue SASA distinguishes core (buried, low SASA) from surface (exposed, high SASA) residues; total SASA is a whole-molecule size measure.

Q: What do the diagnostic plots show?
A: Plot images: a contact map (which residues are close in 3D, as an N×N binary image), a Ramachandran scatter (backbone torsion angles, revealing secondary-structure composition at a glance), and — for AlphaFold structures — a PAE heatmap (pairwise prediction confidence).

Q: What known structures does this most resemble?
A: The Foldseek neighbor list gives the closest experimentally determined structures in the PDB, ranked by structural alignment. TM-score near 1 means near-identical fold; near 0.3 means only rough topology match. This is how one finds what a novel AlphaFold prediction most resembles in the solved-structure universe.

Q: Are the domains correctly placed relative to each other?
A: Predicted aligned error is AlphaFold's pairwise confidence. Unlike pLDDT (per-residue), PAE is per-residue-pair and captures whether two parts of the structure are correctly placed relative to each other. Units are ångströms of expected positional error.

Q: What do the rendered images show?
A: Structure images are PyMOL renders from six orthogonal camera directions. Cartoon representation draws helices as coils and strands as arrows; sticks shows the backbone as bonds; surface shows the solvent-excluded envelope. Rainbow coloring maps sequence position to hue (blue→red, N→C); chain coloring assigns a distinct color per polypeptide.

Q: What are the backbone torsion angles?
A: φ (phi) and ψ (psi) are the two rotatable backbone dihedrals per residue: φ is the C(i-1)–N–Cα–C torsion, ψ is the N–Cα–C–N(i+1) torsion, both in degrees on (−180°, 180°]. α-helical residues cluster near (−60°, −45°); β-strand residues near (−120°, +130°). A Ramachandran plot is simply a scatter of (φ, ψ) for every residue.